Protein AF-A0A2L1J9L9-F1 (afdb_monomer)

Radius of gyration: 34.81 Å; Cα contacts (8 Å, |Δi|>4): 161; chains: 1; bounding box: 66×34×95 Å

Solvent-accessible surface area (backbone atoms only — not comparable to full-atom values): 10968 Å² total; per-residue (Å²): 108,39,78,40,63,39,88,86,61,76,75,59,91,96,57,88,74,74,63,60,70,38,81,37,80,47,89,81,62,77,75,82,88,76,91,72,88,64,91,83,61,84,69,72,59,75,93,72,62,77,87,75,54,74,66,55,51,52,51,47,53,54,37,42,78,72,65,30,40,79,42,73,56,95,81,39,83,41,75,38,77,60,78,78,77,50,69,69,56,52,53,50,52,41,53,51,46,46,52,52,51,49,26,52,53,28,35,75,74,72,33,90,26,46,65,58,40,36,67,28,38,80,41,84,88,45,66,67,51,13,49,42,5,42,36,49,47,52,44,50,52,52,38,50,52,52,50,52,54,51,52,52,33,33,77,70,65,77,37,80,82,71,54,59,68,56,56,53,70,70,43,77,80,83,69,60,90,83,117

Nearest PDB structures (foldseek):
  7wjm-assembly1_B  TM=2.557E-01  e=4.394E+00  Phytophthora sojae strain P6497

Structure (mmCIF, N/CA/C/O backbone):
data_AF-A0A2L1J9L9-F1
#
_entry.id   AF-A0A2L1J9L9-F1
#
loop_
_atom_site.group_PDB
_atom_site.id
_atom_site.type_symbol
_atom_site.label_atom_id
_atom_site.label_alt_id
_atom_site.label_comp_id
_atom_site.label_asym_id
_atom_site.label_entity_id
_atom_site.label_seq_id
_atom_site.pdbx_PDB_ins_code
_atom_site.Cartn_x
_atom_site.Cartn_y
_atom_site.Cartn_z
_atom_site.occupancy
_atom_site.B_iso_or_equiv
_atom_site.auth_seq_id
_atom_site.auth_comp_id
_atom_site.auth_asym_id
_atom_site.auth_atom_id
_atom_site.pdbx_PDB_model_num
ATOM 1 N N . MET A 1 1 ? 6.650 18.195 58.324 1.00 77.94 1 MET A N 1
ATOM 2 C CA . MET A 1 1 ? 8.086 17.958 58.066 1.00 77.94 1 MET A CA 1
ATOM 3 C C . MET A 1 1 ? 8.615 17.107 59.203 1.00 77.94 1 MET A C 1
ATOM 5 O O . MET A 1 1 ? 8.246 17.386 60.337 1.00 77.94 1 MET A O 1
ATOM 9 N N . ILE A 1 2 ? 9.412 16.087 58.909 1.00 81.88 2 ILE A N 1
ATOM 10 C CA . ILE A 1 2 ? 10.113 15.267 59.902 1.00 81.88 2 ILE A CA 1
ATOM 11 C C . ILE A 1 2 ? 11.562 15.737 60.021 1.00 81.88 2 ILE A C 1
ATOM 13 O O . ILE A 1 2 ? 12.144 16.195 59.038 1.00 81.88 2 ILE A O 1
ATOM 17 N N . SER A 1 3 ? 12.135 15.641 61.217 1.00 85.62 3 SER A N 1
ATOM 18 C CA . SER A 1 3 ? 13.567 15.871 61.412 1.00 85.62 3 SER A CA 1
ATOM 19 C C . SER A 1 3 ? 14.312 14.576 61.117 1.00 85.62 3 SER A C 1
ATOM 21 O O . SER A 1 3 ? 14.113 13.587 61.822 1.00 85.62 3 SER A O 1
ATOM 23 N N . VAL A 1 4 ? 15.155 14.578 60.091 1.00 83.06 4 VAL A N 1
ATOM 24 C CA . VAL A 1 4 ? 16.013 13.444 59.719 1.00 83.06 4 VAL A CA 1
ATOM 25 C C . VAL A 1 4 ? 17.479 13.872 59.801 1.00 83.06 4 VAL A C 1
ATOM 27 O O . VAL A 1 4 ? 17.755 15.055 59.599 1.00 83.06 4 VAL A O 1
ATOM 30 N N . PRO A 1 5 ? 18.419 12.967 60.125 1.00 87.50 5 PRO A N 1
ATOM 31 C CA . PRO A 1 5 ? 19.842 13.263 59.995 1.00 87.50 5 PRO A CA 1
ATOM 32 C C . PRO A 1 5 ? 20.145 13.690 58.559 1.00 87.50 5 PRO A C 1
ATOM 34 O O . PRO A 1 5 ? 19.612 13.080 57.632 1.00 87.50 5 PRO A O 1
ATOM 37 N N . ASP A 1 6 ? 20.952 14.735 58.389 1.00 84.88 6 ASP A N 1
ATOM 38 C CA . ASP A 1 6 ? 21.375 15.207 57.073 1.00 84.88 6 ASP A CA 1
ATOM 39 C C . ASP A 1 6 ? 22.086 14.073 56.312 1.00 84.88 6 ASP A C 1
ATOM 41 O O . ASP A 1 6 ? 23.160 13.642 56.747 1.00 84.88 6 ASP A O 1
ATOM 45 N N . PRO A 1 7 ? 21.487 13.536 55.231 1.00 80.81 7 PRO A N 1
ATOM 46 C CA . PRO A 1 7 ? 22.038 12.391 54.515 1.00 80.81 7 PRO A CA 1
ATOM 47 C C . PRO A 1 7 ? 23.332 12.734 53.768 1.00 80.81 7 PRO A C 1
ATOM 49 O O . PRO A 1 7 ? 24.095 11.822 53.460 1.00 80.81 7 PRO A O 1
ATOM 52 N N . ASP A 1 8 ? 23.589 14.023 53.522 1.00 85.50 8 ASP A N 1
ATOM 53 C CA . ASP A 1 8 ? 24.775 14.507 52.815 1.00 85.50 8 ASP A CA 1
ATOM 54 C C . ASP A 1 8 ? 25.903 14.921 53.784 1.00 85.50 8 ASP A C 1
ATOM 56 O O . ASP A 1 8 ? 26.985 15.337 53.359 1.00 85.50 8 ASP A O 1
ATOM 60 N N . TRP A 1 9 ? 25.687 14.802 55.103 1.00 82.94 9 TRP A N 1
ATOM 61 C CA . TRP A 1 9 ? 26.696 15.145 56.102 1.00 82.94 9 TRP A CA 1
ATOM 62 C C . TRP A 1 9 ? 27.716 14.021 56.310 1.00 82.94 9 TRP A C 1
ATOM 64 O O . TRP A 1 9 ? 27.380 12.904 56.706 1.00 82.94 9 TRP A O 1
ATOM 74 N N . MET A 1 10 ? 28.992 14.360 56.128 1.00 80.81 10 MET A N 1
ATOM 75 C CA . MET A 1 10 ? 30.129 13.472 56.369 1.00 80.81 10 MET A CA 1
ATOM 76 C C . MET A 1 10 ? 30.813 13.818 57.693 1.00 80.81 10 MET A C 1
ATOM 78 O O . MET A 1 10 ? 31.088 14.985 57.980 1.00 80.81 10 MET A O 1
ATOM 82 N N . VAL A 1 11 ? 31.132 12.795 58.488 1.00 82.00 11 VAL A N 1
ATOM 83 C CA . VAL A 1 11 ? 31.868 12.972 59.745 1.00 82.00 11 VAL A CA 1
ATOM 84 C C . VAL A 1 11 ? 33.322 13.386 59.460 1.00 82.00 11 VAL A C 1
ATOM 86 O O . VAL A 1 11 ? 34.000 12.714 58.681 1.00 82.00 11 VAL A O 1
ATOM 89 N N . PRO A 1 12 ? 33.836 14.469 60.071 1.00 80.50 12 PRO A N 1
ATOM 90 C CA . PRO A 1 12 ? 35.253 14.808 59.982 1.00 80.50 12 PRO A CA 1
ATOM 91 C C . PRO A 1 12 ? 36.127 13.717 60.610 1.00 80.50 12 PRO A C 1
ATOM 93 O O . PRO A 1 12 ? 35.787 13.163 61.658 1.00 80.50 12 PRO A O 1
ATOM 96 N N . GLU A 1 13 ? 37.265 13.424 59.987 1.00 69.06 13 GLU A N 1
ATOM 97 C CA . GLU A 1 13 ? 38.167 12.348 60.401 1.00 69.06 13 GLU A CA 1
ATOM 98 C C . GLU A 1 13 ? 38.643 12.546 61.856 1.00 69.06 13 GLU A C 1
ATOM 100 O O . GLU A 1 13 ? 39.144 13.608 62.226 1.00 69.06 13 GLU A O 1
ATOM 105 N N . GLY A 1 14 ? 38.421 11.542 62.713 1.00 72.81 14 GLY A N 1
ATOM 106 C CA . GLY A 1 14 ? 38.737 11.599 64.149 1.00 72.81 14 GLY A CA 1
ATOM 107 C C . GLY A 1 14 ? 37.666 12.231 65.055 1.00 72.81 14 GLY A C 1
ATOM 108 O O . GLY A 1 14 ? 37.885 12.330 66.262 1.00 72.81 14 GLY A O 1
ATOM 109 N N . SER A 1 15 ? 36.508 12.634 64.518 1.00 75.31 15 SER A N 1
ATOM 110 C CA . SER A 1 15 ? 35.396 13.214 65.288 1.00 75.31 15 SER A CA 1
ATOM 111 C C . SER A 1 15 ? 34.294 12.195 65.610 1.00 75.31 15 SER A C 1
ATOM 113 O O . SER A 1 15 ? 33.976 11.324 64.807 1.00 75.31 15 SER A O 1
ATOM 115 N N . THR A 1 16 ? 33.656 12.336 66.777 1.00 75.50 16 THR A N 1
ATOM 116 C CA . THR A 1 16 ? 32.444 11.587 67.174 1.00 75.50 16 THR A CA 1
ATOM 117 C C . THR A 1 16 ? 31.161 12.407 67.005 1.00 75.50 16 THR A C 1
ATOM 119 O O . THR A 1 16 ? 30.107 12.046 67.540 1.00 75.50 16 THR A O 1
ATOM 122 N N . ALA A 1 17 ? 31.237 13.532 66.286 1.00 78.69 17 ALA A N 1
ATOM 123 C CA . ALA A 1 17 ? 30.085 14.384 66.030 1.00 78.69 17 ALA A CA 1
ATOM 124 C C . ALA A 1 17 ? 28.962 13.601 65.327 1.00 78.69 17 ALA A C 1
ATOM 126 O O . ALA A 1 17 ? 29.208 12.719 64.505 1.00 78.69 17 ALA A O 1
ATOM 127 N N . LYS A 1 18 ? 27.712 13.923 65.665 1.00 80.38 18 LYS A N 1
ATOM 128 C CA . LYS A 1 18 ? 26.527 13.365 65.004 1.00 80.38 18 LYS A CA 1
ATOM 129 C C . LYS A 1 18 ? 26.064 14.312 63.903 1.00 80.38 18 LYS A C 1
ATOM 131 O O . LYS A 1 18 ? 26.192 15.526 64.057 1.00 80.38 18 LYS A O 1
ATOM 136 N N . ALA A 1 19 ? 25.485 13.747 62.846 1.00 83.12 19 ALA A N 1
ATOM 137 C CA . ALA A 1 19 ? 24.927 14.523 61.747 1.00 83.12 19 ALA A CA 1
ATOM 138 C C . ALA A 1 19 ? 23.898 15.550 62.254 1.00 83.12 19 ALA A C 1
ATOM 140 O O . ALA A 1 19 ? 23.078 15.215 63.121 1.00 83.12 19 ALA A O 1
ATOM 141 N N . PRO A 1 20 ? 23.921 16.792 61.738 1.00 86.38 20 PRO A N 1
ATOM 142 C CA . PRO A 1 20 ? 22.899 17.775 62.047 1.00 86.38 20 PRO A CA 1
ATOM 143 C C . PRO A 1 20 ? 21.541 17.284 61.535 1.0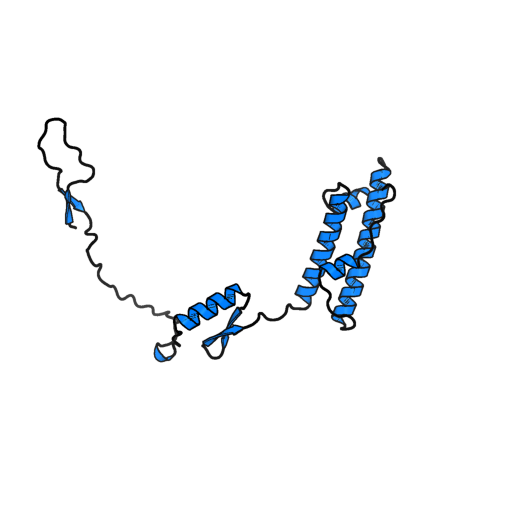0 86.38 20 PRO A C 1
ATOM 145 O O . PRO A 1 20 ? 21.441 16.613 60.511 1.00 86.38 20 PRO A O 1
ATOM 148 N N . MET A 1 21 ? 20.476 17.601 62.268 1.00 88.25 21 MET A N 1
ATOM 149 C CA . MET A 1 21 ? 19.122 17.197 61.892 1.00 88.25 21 MET A CA 1
ATOM 150 C C . MET A 1 21 ? 18.516 18.239 60.945 1.00 88.25 21 MET A C 1
ATOM 152 O O . MET A 1 21 ? 18.358 19.399 61.332 1.00 88.25 21 MET A O 1
ATOM 156 N N . ILE A 1 22 ? 18.123 17.829 59.739 1.00 86.81 22 ILE A N 1
ATOM 157 C CA . ILE A 1 22 ? 17.435 18.671 58.752 1.00 86.81 22 ILE A CA 1
ATOM 158 C C . ILE A 1 22 ? 15.933 18.380 58.725 1.00 86.81 22 ILE A C 1
ATOM 160 O O . ILE A 1 22 ? 15.475 17.283 59.048 1.00 86.81 22 ILE A O 1
ATOM 164 N N . LYS A 1 23 ? 15.136 19.375 58.323 1.00 86.56 23 LYS A N 1
ATOM 165 C CA . LYS A 1 23 ? 13.686 19.215 58.158 1.00 86.56 23 LYS A CA 1
ATOM 166 C C . LYS A 1 23 ? 13.374 18.702 56.752 1.00 86.56 23 LYS A C 1
ATOM 168 O O . LYS A 1 23 ? 13.451 19.460 55.791 1.00 86.56 23 LYS A O 1
ATOM 173 N N . ALA A 1 24 ? 12.954 17.447 56.640 1.00 79.88 24 ALA A N 1
ATOM 174 C CA . ALA A 1 24 ? 12.485 16.845 55.395 1.00 79.88 24 ALA A CA 1
ATOM 175 C C . ALA A 1 24 ? 10.949 16.786 55.338 1.00 79.88 24 ALA A C 1
ATOM 177 O O . ALA A 1 24 ? 10.256 16.806 56.362 1.00 79.88 24 ALA A O 1
ATOM 178 N N . LYS A 1 25 ? 10.376 16.710 54.133 1.00 80.62 25 LYS A N 1
ATOM 179 C CA . LYS A 1 25 ? 8.948 16.386 53.976 1.00 80.62 25 LYS A CA 1
ATOM 180 C C . LYS A 1 25 ? 8.724 14.949 54.453 1.00 80.62 25 LYS A C 1
ATOM 182 O O . LYS A 1 25 ? 9.541 14.082 54.179 1.00 80.62 25 LYS A O 1
ATOM 187 N N . ASP A 1 26 ? 7.649 14.722 55.202 1.00 81.12 26 ASP A N 1
ATOM 188 C CA . ASP A 1 26 ? 7.327 13.392 55.720 1.00 81.12 26 ASP A CA 1
ATOM 189 C C . ASP A 1 26 ? 6.750 12.527 54.584 1.00 81.12 26 ASP A C 1
ATOM 191 O O . ASP A 1 26 ? 5.672 12.856 54.088 1.00 81.12 26 ASP A O 1
ATOM 195 N N . PRO A 1 27 ? 7.425 11.445 54.156 1.00 72.88 27 PRO A N 1
ATOM 196 C CA . PRO A 1 27 ? 6.937 10.576 53.086 1.00 72.88 27 PRO A CA 1
ATOM 197 C C . PRO A 1 27 ? 5.715 9.741 53.500 1.00 72.88 27 PRO A C 1
ATOM 199 O O . PRO A 1 27 ? 5.049 9.172 52.639 1.00 72.88 27 PRO A O 1
ATOM 202 N N . LYS A 1 28 ? 5.404 9.661 54.802 1.00 78.88 28 LYS A N 1
ATOM 203 C CA . LYS A 1 28 ? 4.191 9.020 55.330 1.00 78.88 28 LYS A CA 1
ATOM 204 C C . LYS A 1 28 ? 3.051 10.011 55.566 1.00 78.88 28 LYS A C 1
ATOM 206 O O . LYS A 1 28 ? 1.961 9.586 55.956 1.00 78.88 28 LYS A O 1
ATOM 211 N N . ALA A 1 29 ? 3.269 11.309 55.334 1.00 80.88 29 ALA A N 1
ATOM 212 C CA . ALA A 1 29 ? 2.199 12.289 55.427 1.00 80.88 29 ALA A CA 1
ATOM 213 C C . ALA A 1 29 ? 1.145 11.989 54.361 1.00 80.88 29 ALA A C 1
ATOM 215 O O . ALA A 1 29 ? 1.426 12.003 53.164 1.00 80.88 29 ALA A O 1
ATOM 216 N N . LYS A 1 30 ? -0.087 11.735 54.803 1.00 76.94 30 LYS A N 1
ATOM 217 C CA . LYS A 1 30 ? -1.234 11.644 53.903 1.00 76.94 30 LYS A CA 1
ATOM 218 C C . LYS A 1 30 ? -1.634 13.073 53.532 1.00 76.94 30 LYS A C 1
ATOM 220 O O . LYS A 1 30 ? -2.017 13.820 54.436 1.00 76.94 30 LYS A O 1
ATOM 225 N N . PRO A 1 31 ? -1.507 13.490 52.262 1.00 77.69 31 PRO A N 1
ATOM 226 C CA . PRO A 1 31 ? -1.990 14.801 51.860 1.00 77.69 31 PRO A CA 1
ATOM 227 C C . PRO A 1 31 ? -3.508 14.877 52.095 1.00 77.69 31 PRO A C 1
ATOM 229 O O . PRO A 1 31 ? -4.187 13.847 52.034 1.00 77.69 31 PRO A O 1
ATOM 232 N N . PRO A 1 32 ? -4.054 16.069 52.383 1.00 83.44 32 PRO A N 1
ATOM 233 C CA . PRO A 1 32 ? -5.497 16.237 52.471 1.00 83.44 32 PRO A CA 1
ATOM 234 C C . PRO A 1 32 ? -6.135 15.907 51.117 1.00 83.44 32 PRO A C 1
ATOM 236 O O . PRO A 1 32 ? -5.642 16.337 50.073 1.00 83.44 32 PRO A O 1
ATOM 239 N N . LEU A 1 33 ? -7.229 15.141 51.138 1.00 86.69 33 LEU A N 1
ATOM 240 C CA . LEU A 1 33 ? -8.065 14.953 49.957 1.00 86.69 33 LEU A CA 1
ATOM 241 C C . LEU A 1 33 ? -8.777 16.284 49.683 1.00 86.69 33 LEU A C 1
ATOM 243 O O . LEU A 1 33 ? -9.394 16.843 50.589 1.00 86.69 33 LEU A O 1
ATOM 247 N N . VAL A 1 34 ? -8.669 16.804 48.465 1.00 85.19 34 VAL A N 1
ATOM 248 C CA . VAL A 1 34 ? -9.383 18.015 48.046 1.00 85.19 34 VAL A CA 1
ATOM 249 C C . VAL A 1 34 ? -10.463 17.590 47.067 1.00 85.19 34 VAL A C 1
ATOM 251 O O . VAL A 1 34 ? -10.161 17.004 46.030 1.00 85.19 34 VAL A O 1
ATOM 254 N N . GLU A 1 35 ? -11.717 17.882 47.396 1.00 83.88 35 GLU A N 1
ATOM 255 C CA . GLU A 1 35 ? -12.812 17.766 46.441 1.00 83.88 35 GLU A CA 1
ATOM 256 C C . GLU A 1 35 ? -12.762 18.968 45.500 1.00 83.88 35 GLU A C 1
ATOM 258 O O . GLU A 1 35 ? -12.919 20.116 45.915 1.00 83.88 35 GLU A O 1
ATOM 263 N N . VAL A 1 36 ? -12.495 18.700 44.224 1.00 87.88 36 VAL A N 1
ATOM 264 C CA . VAL A 1 36 ? -12.487 19.713 43.169 1.00 87.88 36 VAL A CA 1
ATOM 265 C C . VAL A 1 36 ? -13.746 19.503 42.328 1.00 87.88 36 VAL A C 1
ATOM 267 O O . VAL A 1 36 ? -13.860 18.454 41.689 1.00 87.88 36 VAL A O 1
ATOM 270 N N . PRO A 1 37 ? -14.703 20.452 42.321 1.00 86.62 37 PRO A N 1
ATOM 271 C CA . PRO A 1 37 ? -15.873 20.362 41.458 1.00 86.62 37 PRO A CA 1
ATOM 272 C C . PRO A 1 37 ? -15.456 20.249 39.990 1.00 86.62 37 PRO A C 1
ATOM 274 O O . PRO A 1 37 ? -14.655 21.048 39.508 1.00 86.62 37 PRO A O 1
ATOM 277 N N . ASN A 1 38 ? -16.027 19.277 39.279 1.00 87.06 38 ASN A N 1
ATOM 278 C CA . ASN A 1 38 ? -15.900 19.135 37.830 1.00 87.06 38 ASN A CA 1
ATOM 279 C C . ASN A 1 38 ? -17.253 19.483 37.179 1.00 87.06 38 ASN A C 1
ATOM 281 O O . ASN A 1 38 ? -18.021 18.571 36.867 1.00 87.06 38 ASN A O 1
ATOM 285 N N . PRO A 1 39 ? -17.607 20.780 37.062 1.00 87.81 39 PRO A N 1
ATOM 286 C CA . PRO A 1 39 ? -18.909 21.207 36.539 1.00 87.81 39 PRO A CA 1
ATOM 287 C C . PRO A 1 39 ? -19.125 20.793 35.077 1.00 87.81 39 PRO A C 1
ATOM 289 O O . PRO A 1 39 ? -20.264 20.586 34.673 1.00 87.81 39 PRO A O 1
ATOM 292 N N . ASP A 1 40 ? -18.041 20.589 34.327 1.00 90.75 40 ASP A N 1
ATOM 293 C CA . ASP A 1 40 ? -18.054 20.153 32.927 1.00 90.75 40 ASP A CA 1
ATOM 294 C C . ASP A 1 40 ? -17.900 18.623 32.793 1.00 90.75 40 ASP A C 1
ATOM 296 O O . ASP A 1 40 ? -17.412 18.108 31.781 1.00 90.75 40 ASP A O 1
ATOM 300 N N . CYS A 1 41 ? -18.271 17.864 33.832 1.00 84.81 41 CYS A N 1
ATOM 301 C CA . CYS A 1 41 ? -18.214 16.407 33.803 1.00 84.81 41 CYS A CA 1
ATOM 302 C C . CYS A 1 41 ? -19.181 15.852 32.746 1.00 84.81 41 CYS A C 1
ATOM 304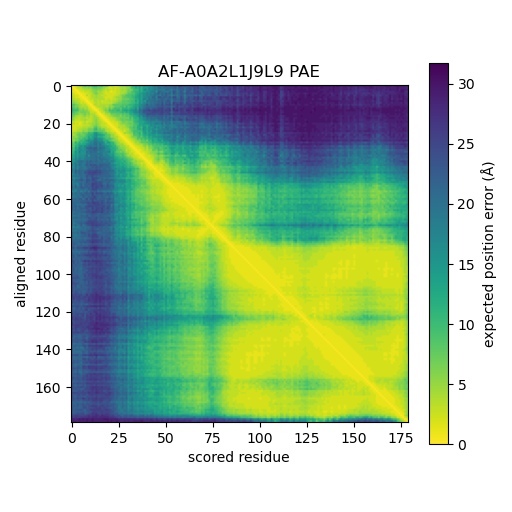 O O . CYS A 1 41 ? -20.395 15.859 32.927 1.00 84.81 41 CYS A O 1
ATOM 306 N N . ASN A 1 42 ? -18.621 15.311 31.663 1.00 87.56 42 ASN A N 1
ATOM 307 C CA . ASN A 1 42 ? -19.377 14.656 30.592 1.00 87.56 42 ASN A CA 1
ATOM 308 C C . ASN A 1 42 ? -19.622 13.160 30.847 1.00 87.56 42 ASN A C 1
ATOM 310 O O . ASN A 1 42 ? -20.107 12.457 29.960 1.00 87.56 42 ASN A O 1
ATOM 314 N N . LEU A 1 43 ? -19.257 12.644 32.027 1.00 84.50 43 LEU A N 1
ATOM 315 C CA . LEU A 1 43 ? -19.597 11.270 32.378 1.00 84.50 43 LEU A CA 1
ATOM 316 C C . LEU A 1 43 ? -21.102 11.178 32.642 1.00 84.50 43 LEU A C 1
ATOM 318 O O . LEU A 1 43 ? -21.664 12.050 33.313 1.00 84.50 43 LEU A O 1
ATOM 322 N N . PRO A 1 44 ? -21.764 10.121 32.157 1.00 83.00 44 PRO A N 1
ATOM 323 C CA . PRO A 1 44 ? -23.159 9.906 32.482 1.00 83.00 44 PRO A CA 1
ATOM 324 C C . PRO A 1 44 ? -23.316 9.640 33.994 1.00 83.00 44 PRO A C 1
ATOM 326 O O . PRO A 1 44 ? -22.359 9.229 34.662 1.00 83.00 44 PRO A O 1
ATOM 329 N N . PRO A 1 45 ? -24.518 9.859 34.559 1.00 86.62 45 PRO A N 1
ATOM 330 C CA . PRO A 1 45 ? -24.809 9.554 35.956 1.00 86.62 45 PRO A CA 1
ATOM 331 C C . PRO A 1 45 ? -24.412 8.122 36.328 1.00 86.62 45 PRO A C 1
ATOM 333 O O . PRO A 1 45 ? -24.552 7.214 35.514 1.00 86.62 45 PRO A O 1
ATOM 336 N N . ALA A 1 46 ? -24.006 7.892 37.580 1.00 84.44 46 ALA A N 1
ATOM 337 C CA . ALA A 1 46 ? -23.514 6.585 38.029 1.00 84.44 46 ALA A CA 1
ATOM 338 C C . ALA A 1 46 ? -24.479 5.418 37.732 1.00 84.44 46 ALA A C 1
ATOM 340 O O . ALA A 1 46 ? -24.037 4.337 37.365 1.00 84.44 46 ALA A O 1
ATOM 341 N N . GLY A 1 47 ? -25.796 5.645 37.808 1.00 86.44 47 GLY A N 1
ATOM 342 C CA . GLY A 1 47 ? -26.812 4.634 37.479 1.00 86.44 47 GLY A CA 1
ATOM 343 C C . GLY A 1 47 ? -26.928 4.277 35.989 1.00 86.44 47 GLY A C 1
ATOM 344 O O . GLY A 1 47 ? -27.658 3.353 35.649 1.00 86.44 47 GLY A O 1
ATOM 345 N N . GLN A 1 48 ? -26.242 5.006 35.107 1.00 85.25 48 GLN A N 1
ATOM 346 C CA . GLN A 1 48 ? -26.144 4.732 33.669 1.00 85.25 48 GLN A CA 1
ATOM 347 C C . GLN A 1 48 ? -24.784 4.129 33.284 1.00 85.25 48 GLN A C 1
ATOM 349 O O . GLN A 1 48 ? -24.581 3.772 32.124 1.00 85.25 48 GLN A O 1
ATOM 354 N N . LEU A 1 49 ? -23.845 4.023 34.231 1.00 86.31 49 LEU A N 1
ATOM 355 C CA . LEU A 1 49 ? -22.568 3.364 33.994 1.00 86.31 49 LEU A CA 1
ATOM 356 C C . LEU A 1 49 ? -22.779 1.851 33.943 1.00 86.31 49 LEU A C 1
ATOM 358 O O . LEU A 1 49 ? -23.433 1.263 34.802 1.00 86.31 49 LEU A O 1
ATOM 362 N N . LEU A 1 50 ? -22.201 1.224 32.924 1.00 87.00 50 LEU A N 1
ATOM 363 C CA . LEU A 1 50 ? -22.211 -0.222 32.760 1.00 87.00 50 LEU A CA 1
ATOM 364 C C . LEU A 1 50 ? -20.846 -0.760 33.174 1.00 87.00 50 LEU A C 1
ATOM 366 O O . LEU A 1 50 ? -19.848 -0.530 32.491 1.00 87.00 50 LEU A O 1
ATOM 370 N N . GLU A 1 51 ? -20.802 -1.464 34.303 1.00 89.31 51 GLU A N 1
ATOM 371 C CA . GLU A 1 51 ? -19.589 -2.150 34.733 1.00 89.31 51 GLU A CA 1
ATOM 372 C C . GLU A 1 51 ? -19.294 -3.345 33.824 1.00 89.31 51 GLU A C 1
ATOM 374 O O . GLU A 1 51 ? -20.189 -4.111 33.452 1.00 89.31 51 GLU A O 1
ATOM 379 N N . ILE A 1 52 ? -18.013 -3.504 33.497 1.00 93.06 52 ILE A N 1
ATOM 380 C CA . ILE A 1 52 ? -17.477 -4.707 32.870 1.00 93.06 52 ILE A CA 1
ATOM 381 C C . ILE A 1 52 ? -16.564 -5.410 33.864 1.00 93.06 52 ILE A C 1
ATOM 383 O O . ILE A 1 52 ? -15.822 -4.785 34.625 1.00 93.06 52 ILE A O 1
ATOM 387 N N . THR A 1 53 ? -16.611 -6.729 33.856 1.00 95.38 53 THR A N 1
ATOM 388 C CA . THR A 1 53 ? -15.736 -7.568 34.664 1.00 95.38 53 THR A CA 1
ATOM 389 C C . THR A 1 53 ? -14.302 -7.520 34.135 1.00 95.38 53 THR A C 1
ATOM 391 O O . THR A 1 53 ? -14.047 -7.301 32.948 1.00 95.38 53 THR A O 1
ATOM 394 N N . GLN A 1 54 ? -13.336 -7.814 35.008 1.00 96.00 54 GLN A N 1
ATOM 395 C CA . GLN A 1 54 ? -11.932 -7.938 34.608 1.00 96.00 54 GLN A CA 1
ATOM 396 C C . GLN A 1 54 ? -11.732 -8.997 33.507 1.00 96.00 54 GLN A C 1
ATOM 398 O O . GLN A 1 54 ? -10.881 -8.827 32.635 1.00 96.00 54 GLN A O 1
ATOM 403 N N . ALA A 1 55 ? -12.520 -10.075 33.535 1.00 95.50 55 ALA A N 1
ATOM 404 C CA . ALA A 1 55 ? -12.474 -11.130 32.527 1.00 95.50 55 ALA A CA 1
ATOM 405 C C . ALA A 1 55 ? -12.979 -10.641 31.158 1.00 95.50 55 ALA A C 1
ATOM 407 O O . ALA A 1 55 ? -12.332 -10.903 30.145 1.00 95.50 55 ALA A O 1
ATOM 408 N N . GLU A 1 56 ? -14.084 -9.887 31.115 1.00 94.75 56 GLU A N 1
ATOM 409 C CA . GLU A 1 56 ? -14.589 -9.270 29.879 1.00 94.75 56 GLU A CA 1
ATOM 410 C C . GLU A 1 56 ? -13.576 -8.280 29.303 1.00 94.75 56 GLU A C 1
ATOM 412 O O . GLU A 1 56 ? -13.278 -8.328 28.111 1.00 94.75 56 GLU A O 1
ATOM 417 N N . TYR A 1 57 ? -12.980 -7.438 30.152 1.00 94.75 57 TYR A N 1
ATOM 418 C CA . TYR A 1 57 ? -11.913 -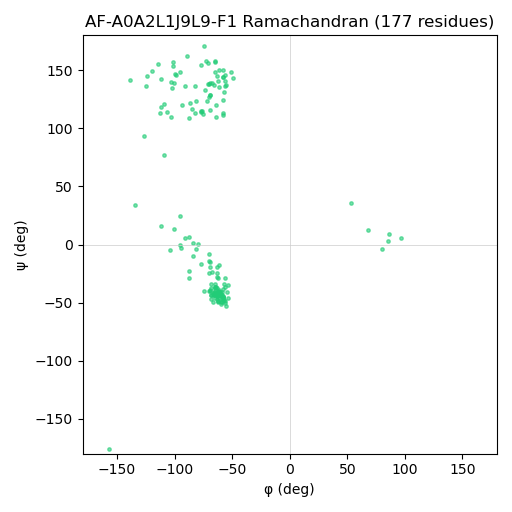6.529 29.739 1.00 94.75 57 TYR A CA 1
ATOM 419 C C . TYR A 1 57 ? -10.733 -7.281 29.101 1.00 94.75 57 TYR A C 1
ATOM 421 O O . TYR A 1 57 ? -10.285 -6.931 28.009 1.00 94.75 57 TYR A O 1
ATOM 429 N N . GLN A 1 58 ? -10.253 -8.348 29.749 1.00 97.06 58 GLN A N 1
ATOM 430 C CA . GLN A 1 58 ? -9.160 -9.172 29.224 1.00 97.06 58 GLN A CA 1
ATOM 431 C C . GLN A 1 58 ? -9.523 -9.836 27.891 1.00 97.06 58 GLN A C 1
ATOM 433 O O . GLN A 1 58 ? -8.693 -9.867 26.981 1.00 97.06 58 GLN A O 1
ATOM 438 N N . ALA A 1 59 ? -10.755 -10.331 27.751 1.00 95.94 59 ALA A N 1
ATOM 439 C CA . ALA A 1 59 ? -11.234 -10.936 26.513 1.00 95.94 59 ALA A CA 1
ATOM 440 C C . ALA A 1 59 ? -11.299 -9.920 25.359 1.00 95.94 59 ALA A C 1
ATOM 442 O O . ALA A 1 59 ? -10.843 -10.220 24.256 1.00 95.94 59 ALA A O 1
ATOM 443 N N . LEU A 1 60 ? -11.801 -8.707 25.612 1.00 96.00 60 LEU A N 1
ATOM 444 C CA . LEU A 1 60 ? -11.839 -7.622 24.625 1.00 96.00 60 LEU A CA 1
ATOM 445 C C . LEU A 1 60 ? -10.425 -7.207 24.202 1.00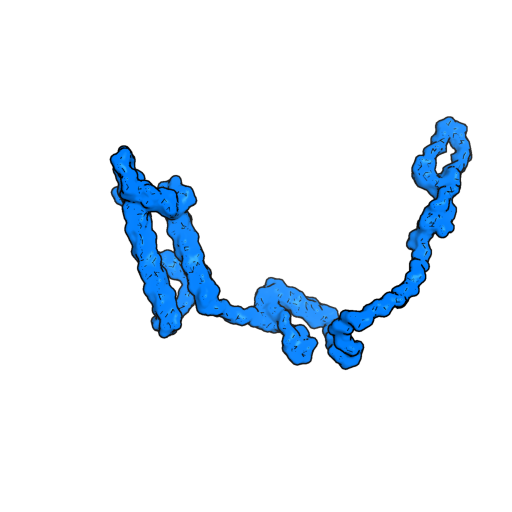 96.00 60 LEU A C 1
ATOM 447 O O . LEU A 1 60 ? -10.152 -7.061 23.012 1.00 96.00 60 LEU A O 1
ATOM 451 N N . PHE A 1 61 ? -9.501 -7.094 25.156 1.00 95.25 61 PHE A N 1
ATOM 452 C CA . PHE A 1 61 ? -8.110 -6.754 24.864 1.00 95.25 61 PHE A CA 1
ATOM 453 C C . PHE A 1 61 ? -7.412 -7.840 24.029 1.00 95.25 61 PHE A C 1
ATOM 455 O O . PHE A 1 61 ? -6.719 -7.541 23.055 1.00 95.25 61 PHE A O 1
ATOM 462 N N . ALA A 1 62 ? -7.646 -9.117 24.349 1.00 96.12 62 ALA A N 1
ATOM 463 C CA . ALA A 1 62 ? -7.156 -10.235 23.546 1.00 96.12 62 ALA A CA 1
ATOM 464 C C . ALA A 1 62 ? -7.762 -10.239 22.131 1.00 96.12 62 ALA A C 1
ATOM 466 O O . ALA A 1 62 ? -7.061 -10.532 21.164 1.00 96.12 62 ALA A O 1
ATOM 467 N N . ALA A 1 63 ? -9.039 -9.874 21.990 1.00 94.88 63 ALA A N 1
ATOM 468 C CA . ALA A 1 63 ? -9.693 -9.754 20.692 1.00 94.88 63 ALA A CA 1
ATOM 469 C C . ALA A 1 63 ? -9.089 -8.626 19.834 1.00 94.88 63 ALA A C 1
ATOM 471 O O . ALA A 1 63 ? -8.909 -8.808 18.630 1.00 94.88 63 ALA A O 1
ATOM 472 N N . GLN A 1 64 ? -8.696 -7.497 20.433 1.00 94.25 64 GLN A N 1
ATOM 473 C CA . GLN A 1 64 ? -7.968 -6.443 19.711 1.00 94.25 64 GLN A CA 1
ATOM 474 C C . GLN A 1 64 ? -6.621 -6.933 19.177 1.00 94.25 64 GLN A C 1
ATOM 476 O O . GLN A 1 64 ? -6.268 -6.632 18.039 1.00 94.25 64 GLN A O 1
ATOM 481 N N . ALA A 1 65 ? -5.892 -7.743 19.954 1.00 93.69 65 ALA A N 1
ATOM 482 C CA . ALA A 1 65 ? -4.646 -8.359 19.493 1.00 93.69 65 ALA A CA 1
ATOM 483 C C . ALA A 1 65 ? -4.855 -9.326 18.307 1.00 93.69 65 ALA A C 1
ATOM 485 O O . ALA A 1 65 ? -3.915 -9.606 17.568 1.00 93.69 65 ALA A O 1
ATOM 486 N N . GLN A 1 66 ? -6.086 -9.802 18.095 1.00 93.94 66 GLN A N 1
ATOM 487 C CA . GLN A 1 66 ? -6.490 -10.623 16.947 1.00 93.94 66 GLN A CA 1
ATOM 488 C C . GLN A 1 66 ? -6.999 -9.783 15.758 1.00 93.94 66 GLN A C 1
ATOM 490 O O . GLN A 1 66 ? -7.473 -10.345 14.775 1.00 93.94 66 GLN A O 1
ATOM 495 N N . GLY A 1 67 ? -6.916 -8.449 15.830 1.00 92.12 67 GLY A N 1
ATOM 496 C CA . GLY A 1 67 ? -7.336 -7.539 14.760 1.00 92.12 67 GLY A CA 1
ATOM 497 C C . GLY A 1 67 ? -8.818 -7.157 14.780 1.00 92.12 67 GLY A C 1
ATOM 498 O O . GLY A 1 67 ? -9.290 -6.522 13.837 1.00 92.12 67 GLY A O 1
ATOM 499 N N . LYS A 1 68 ? -9.559 -7.513 15.838 1.00 95.06 68 LYS A N 1
ATOM 500 C CA . LYS A 1 68 ? -10.948 -7.072 16.022 1.00 95.06 68 LYS A CA 1
ATOM 501 C C . LYS A 1 68 ? -11.017 -5.630 16.508 1.00 95.06 68 LYS A C 1
ATOM 503 O O . LYS A 1 68 ? -10.113 -5.134 17.181 1.00 95.06 68 LYS A O 1
ATOM 508 N N . VAL A 1 69 ? -12.130 -4.973 16.213 1.00 94.50 69 VAL A N 1
ATOM 509 C CA . VAL A 1 69 ? -12.439 -3.633 16.717 1.00 94.50 69 VAL A CA 1
ATOM 510 C C . VAL A 1 69 ? -13.418 -3.737 17.881 1.00 94.50 69 VAL A C 1
ATOM 512 O O . VAL A 1 69 ? -14.345 -4.544 17.853 1.00 94.50 69 VAL A O 1
ATOM 515 N N . ILE A 1 70 ? -13.209 -2.936 18.927 1.00 95.25 70 ILE A N 1
ATOM 516 C CA . ILE A 1 70 ? -14.151 -2.852 20.047 1.00 95.25 70 ILE A CA 1
ATOM 517 C C . ILE A 1 70 ? -15.111 -1.705 19.773 1.00 95.25 70 ILE A C 1
ATOM 519 O O . ILE A 1 70 ? -14.684 -0.557 19.651 1.00 95.25 70 ILE A O 1
ATOM 523 N N . GLN A 1 71 ? -16.401 -2.015 19.689 1.00 93.75 71 GLN A N 1
ATOM 524 C CA . GLN A 1 71 ? -17.454 -1.031 19.474 1.00 93.75 71 GLN A CA 1
ATOM 525 C C . GLN A 1 71 ? -18.498 -1.125 20.585 1.00 93.75 71 GLN A C 1
ATOM 527 O O . GLN A 1 71 ? -18.790 -2.209 21.089 1.00 93.75 71 GLN A O 1
ATOM 532 N N . ALA A 1 72 ? -19.061 0.019 20.970 1.00 91.81 72 ALA A N 1
ATOM 533 C CA . ALA A 1 72 ? -20.193 0.055 21.881 1.00 91.81 72 ALA A CA 1
ATOM 534 C C . ALA A 1 72 ? -21.467 -0.367 21.132 1.00 91.81 72 ALA A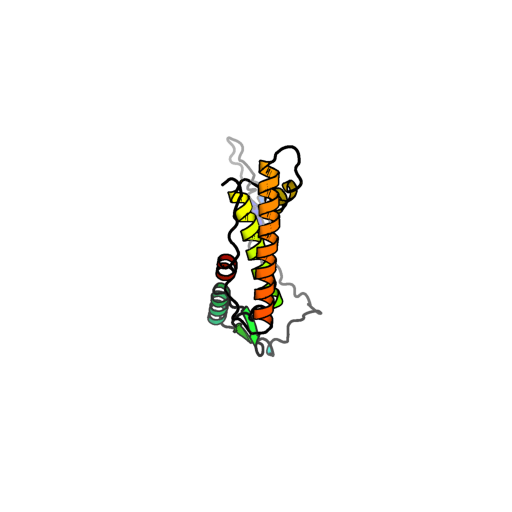 C 1
ATOM 536 O O . ALA A 1 72 ? -21.940 0.353 20.252 1.00 91.81 72 ALA A O 1
ATOM 537 N N . VAL A 1 73 ? -22.021 -1.520 21.494 1.00 91.25 73 VAL A N 1
ATOM 538 C CA . VAL A 1 73 ? -23.325 -2.009 21.035 1.00 91.25 73 VAL A CA 1
ATOM 539 C C . VAL A 1 73 ? -24.253 -1.978 22.243 1.00 91.25 73 VAL A C 1
ATOM 541 O O . VAL A 1 73 ? -23.957 -2.596 23.262 1.00 91.25 73 VAL A O 1
ATOM 544 N N . GLU A 1 74 ? -25.325 -1.185 22.168 1.00 87.75 74 GLU A N 1
ATOM 545 C CA . GLU A 1 74 ? -26.262 -0.973 23.290 1.00 87.75 74 GLU A CA 1
ATOM 546 C C . GLU A 1 74 ? -25.565 -0.535 24.598 1.00 87.75 74 GLU A C 1
ATOM 548 O O . GLU A 1 74 ? -25.939 -0.924 25.701 1.00 87.75 74 GLU A O 1
ATOM 553 N N . GLY A 1 75 ? -24.501 0.269 24.475 1.00 85.94 75 GLY A N 1
ATOM 554 C CA . GLY A 1 75 ? -23.711 0.758 25.611 1.00 85.94 75 GLY A CA 1
ATOM 555 C C . GLY A 1 75 ? -22.685 -0.238 26.161 1.00 85.94 75 GLY A C 1
ATOM 556 O O . GLY A 1 75 ? -21.897 0.134 27.028 1.00 85.94 75 GLY A O 1
ATOM 557 N N . ARG A 1 76 ? -22.630 -1.474 25.645 1.00 90.56 76 ARG A N 1
ATOM 558 C CA . ARG A 1 76 ? -21.645 -2.486 26.053 1.00 90.56 76 ARG A CA 1
ATOM 559 C C . ARG A 1 76 ? -20.527 -2.641 25.021 1.00 90.56 76 ARG A C 1
ATOM 561 O O . ARG A 1 76 ? -20.803 -2.628 23.822 1.00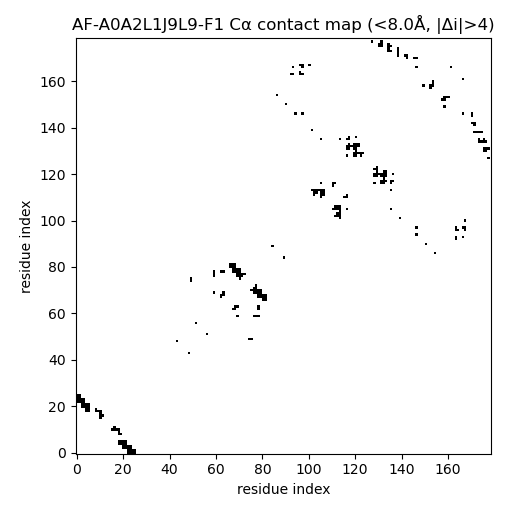 90.56 76 ARG A O 1
ATOM 568 N N . PRO A 1 77 ? -19.266 -2.810 25.451 1.00 93.81 77 PRO A N 1
ATOM 569 C CA . PRO A 1 77 ? -18.169 -3.066 24.531 1.00 93.81 77 PRO A CA 1
ATOM 570 C C . PRO A 1 77 ? -18.264 -4.487 23.967 1.00 93.81 77 PRO A C 1
ATOM 572 O O . PRO A 1 77 ? -18.275 -5.465 24.712 1.00 93.81 77 PRO A O 1
ATOM 575 N N . VAL A 1 78 ? -18.302 -4.596 22.642 1.00 94.56 78 VAL A N 1
ATOM 576 C CA . VAL A 1 78 ? -18.332 -5.868 21.914 1.00 94.56 78 VAL A CA 1
ATOM 577 C C . VAL A 1 78 ? -17.182 -5.892 20.913 1.00 94.56 78 VAL A C 1
ATOM 579 O O . VAL A 1 78 ? -16.925 -4.902 20.228 1.00 94.56 78 VAL A O 1
ATOM 582 N N . ALA A 1 79 ? -16.482 -7.025 20.829 1.00 95.94 79 ALA A N 1
ATOM 583 C CA . ALA A 1 79 ? -15.461 -7.252 19.814 1.00 95.94 79 ALA A CA 1
ATOM 584 C C . ALA A 1 79 ? -16.113 -7.694 18.500 1.00 95.94 79 ALA A C 1
ATOM 586 O O . ALA A 1 79 ?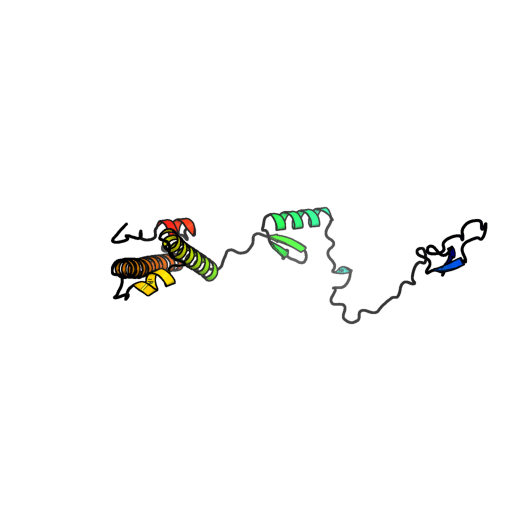 -16.669 -8.791 18.413 1.00 95.94 79 ALA A O 1
ATOM 587 N N . LEU A 1 80 ? -16.011 -6.850 17.482 1.00 94.38 80 LEU A N 1
ATOM 588 C CA . LEU A 1 80 ? -16.543 -7.090 16.148 1.00 94.38 80 LEU A CA 1
ATOM 589 C C . LEU A 1 80 ? -15.405 -7.212 15.139 1.00 94.38 80 LEU A C 1
ATOM 591 O O . LEU A 1 80 ? -14.304 -6.692 15.344 1.00 94.38 80 LEU A O 1
ATOM 595 N N . ASP A 1 81 ? -15.677 -7.905 14.040 1.00 93.44 81 ASP A N 1
ATOM 596 C CA . ASP A 1 81 ? -14.758 -7.899 12.911 1.00 93.44 81 ASP A CA 1
ATOM 597 C C . ASP A 1 81 ? -14.749 -6.493 12.290 1.00 93.44 81 ASP A C 1
ATOM 599 O O . ASP A 1 81 ? -15.804 -5.848 12.212 1.00 93.44 81 ASP A O 1
ATOM 603 N N . PRO A 1 82 ? -13.574 -5.976 11.887 1.00 90.62 82 PRO A N 1
ATOM 604 C CA . PRO A 1 82 ? -13.510 -4.686 11.223 1.00 90.62 82 PRO A CA 1
ATOM 605 C C . PRO A 1 82 ? -14.380 -4.718 9.960 1.00 90.62 82 PRO A C 1
ATOM 607 O O . PRO A 1 82 ? -14.449 -5.752 9.286 1.00 90.62 82 PRO A O 1
ATOM 610 N N . PRO A 1 83 ? -15.043 -3.600 9.616 1.00 88.12 83 PRO A N 1
ATOM 611 C CA . PRO A 1 83 ? -15.801 -3.532 8.380 1.00 88.12 83 PRO A CA 1
ATOM 612 C C . PRO A 1 83 ? -14.882 -3.865 7.194 1.00 88.12 83 PRO A C 1
ATOM 614 O O . PRO A 1 83 ? -13.692 -3.530 7.224 1.00 88.12 83 PRO A O 1
ATOM 617 N N . PRO A 1 84 ? -15.409 -4.525 6.148 1.00 90.06 84 PRO A N 1
ATOM 618 C CA . PRO A 1 84 ? -14.622 -4.813 4.962 1.00 90.06 84 PRO A CA 1
ATOM 619 C C . PRO A 1 84 ? -14.096 -3.511 4.354 1.00 90.06 84 PRO A C 1
ATOM 621 O O . PRO A 1 84 ? -14.737 -2.460 4.447 1.00 90.06 84 PRO A O 1
ATOM 624 N N . LEU A 1 85 ? -12.931 -3.594 3.711 1.00 91.06 85 LEU A N 1
ATOM 625 C CA . LEU A 1 85 ? -12.348 -2.452 3.013 1.00 91.06 85 LEU A CA 1
ATOM 626 C C . LEU A 1 85 ? -13.331 -1.899 1.979 1.00 91.06 85 LEU A C 1
ATOM 628 O O . LEU A 1 85 ? -14.001 -2.654 1.267 1.00 91.06 85 LEU A O 1
ATOM 632 N N . THR A 1 86 ? -13.378 -0.574 1.867 1.00 94.00 86 THR A N 1
ATOM 633 C CA . THR A 1 86 ? -14.132 0.070 0.794 1.00 94.00 86 THR A CA 1
ATOM 634 C C . THR A 1 86 ? -13.502 -0.268 -0.555 1.00 94.00 86 THR A C 1
ATOM 636 O O . THR A 1 86 ? -12.308 -0.569 -0.651 1.00 94.00 86 THR A O 1
ATOM 639 N N . TRP A 1 87 ? -14.289 -0.182 -1.628 1.00 93.25 87 TRP A N 1
ATOM 640 C CA . TRP A 1 87 ? -13.762 -0.387 -2.978 1.00 93.25 87 TRP A CA 1
ATOM 641 C C . TRP A 1 87 ? -12.569 0.534 -3.280 1.00 93.25 87 TRP A C 1
ATOM 643 O O . TRP A 1 87 ? -11.561 0.087 -3.821 1.00 93.25 87 TRP A O 1
ATOM 653 N N . GLU A 1 88 ? -12.630 1.797 -2.858 1.00 94.94 88 GLU A N 1
ATOM 654 C CA . GLU A 1 88 ? -11.533 2.751 -3.037 1.00 94.94 88 GLU A CA 1
ATOM 655 C C . GLU A 1 88 ? -10.247 2.303 -2.331 1.00 94.94 88 GLU A C 1
ATOM 657 O O . GLU A 1 88 ? -9.163 2.407 -2.907 1.00 94.94 88 GLU A O 1
ATOM 662 N N . GLN A 1 89 ? -10.358 1.754 -1.118 1.00 94.56 89 GLN A N 1
ATOM 663 C CA . GLN A 1 89 ? -9.219 1.212 -0.373 1.00 94.56 89 GLN A CA 1
ATOM 664 C C . GLN A 1 89 ? -8.637 -0.028 -1.059 1.00 94.56 89 GLN A C 1
ATOM 666 O O . GLN A 1 89 ? -7.418 -0.140 -1.197 1.00 94.56 89 GLN A O 1
ATOM 671 N N . VAL A 1 90 ? -9.493 -0.935 -1.540 1.00 93.81 90 VAL A N 1
ATOM 672 C CA . VAL A 1 90 ? -9.070 -2.115 -2.311 1.00 93.81 90 VAL A CA 1
ATOM 673 C C . VAL A 1 90 ? -8.331 -1.686 -3.580 1.00 93.81 90 VAL A C 1
ATOM 675 O O . VAL A 1 90 ? -7.218 -2.156 -3.834 1.00 93.81 90 VAL A O 1
ATOM 678 N N . ARG A 1 91 ? -8.911 -0.756 -4.347 1.00 95.44 91 ARG A N 1
ATOM 679 C CA . ARG A 1 91 ? -8.324 -0.192 -5.567 1.00 95.44 91 ARG A CA 1
ATOM 680 C C . ARG A 1 91 ? -6.968 0.450 -5.287 1.00 95.44 91 ARG A C 1
ATOM 682 O O . ARG A 1 91 ? -6.007 0.167 -6.000 1.00 95.44 91 ARG A O 1
ATOM 689 N N . ALA A 1 92 ? -6.874 1.278 -4.247 1.00 95.88 92 ALA A N 1
ATOM 690 C CA . ALA A 1 92 ? -5.625 1.916 -3.845 1.00 95.88 92 ALA A CA 1
ATOM 691 C C . ALA A 1 92 ? -4.546 0.878 -3.501 1.00 95.88 92 ALA A C 1
ATOM 693 O O . ALA A 1 92 ? -3.423 0.987 -3.989 1.00 95.88 92 ALA A O 1
ATOM 694 N N . GLY A 1 93 ? -4.900 -0.172 -2.751 1.00 95.81 93 GLY A N 1
ATOM 695 C CA . GLY A 1 93 ? -3.982 -1.264 -2.421 1.00 95.81 93 GLY A CA 1
ATOM 696 C C . GLY A 1 93 ? -3.409 -1.962 -3.658 1.00 95.81 93 GLY A C 1
ATOM 697 O O . GLY A 1 93 ? -2.197 -2.157 -3.743 1.00 95.81 93 GLY A O 1
ATOM 698 N N . HIS A 1 94 ? -4.249 -2.267 -4.651 1.00 96.62 94 HIS A N 1
ATOM 699 C CA . HIS A 1 94 ? -3.809 -2.889 -5.906 1.00 96.62 94 HIS A CA 1
ATOM 700 C C . HIS A 1 94 ? -2.880 -1.960 -6.697 1.00 96.62 94 HIS A C 1
ATOM 702 O O . HIS A 1 94 ? -1.805 -2.382 -7.121 1.00 96.62 94 HIS A O 1
ATOM 708 N N . VAL A 1 95 ? -3.244 -0.681 -6.836 1.00 97.38 95 VAL A N 1
ATOM 709 C CA . VAL A 1 95 ? -2.408 0.331 -7.508 1.00 97.38 95 VAL A CA 1
ATOM 710 C C . VAL A 1 95 ? -1.037 0.444 -6.834 1.00 97.38 95 VAL A C 1
ATOM 712 O O . VAL A 1 95 ? -0.015 0.435 -7.519 1.00 97.38 95 VAL A O 1
ATOM 715 N N . THR A 1 96 ? -0.987 0.487 -5.500 1.00 97.50 96 THR A N 1
ATOM 716 C CA . THR A 1 96 ? 0.275 0.515 -4.748 1.00 97.50 96 THR A CA 1
ATOM 717 C C . THR A 1 96 ? 1.110 -0.742 -4.987 1.00 97.50 96 THR A C 1
ATOM 719 O O . THR A 1 96 ? 2.316 -0.632 -5.205 1.00 97.50 96 THR A O 1
ATOM 722 N N . SER A 1 97 ? 0.498 -1.929 -4.981 1.00 96.62 97 SER A N 1
ATOM 723 C CA . SER A 1 97 ? 1.212 -3.187 -5.236 1.00 96.62 97 SER A CA 1
ATOM 724 C C . SER A 1 97 ? 1.792 -3.257 -6.649 1.00 96.62 97 SER A C 1
ATOM 726 O O . SER A 1 97 ? 2.947 -3.650 -6.806 1.00 96.62 97 SER A O 1
ATOM 728 N N . VAL A 1 98 ? 1.039 -2.817 -7.663 1.00 97.25 98 VAL A N 1
ATOM 729 C CA . VAL A 1 98 ? 1.531 -2.741 -9.046 1.00 97.25 98 VAL A CA 1
ATOM 730 C C . VAL A 1 98 ? 2.699 -1.765 -9.148 1.00 97.25 98 VAL A C 1
ATOM 732 O O . VAL A 1 98 ? 3.747 -2.137 -9.666 1.00 97.25 98 VAL A O 1
ATOM 735 N N . GLN A 1 99 ? 2.580 -0.553 -8.597 1.00 97.50 99 GLN A N 1
ATOM 736 C CA . GLN A 1 99 ? 3.674 0.424 -8.618 1.00 97.50 99 GLN A CA 1
ATOM 737 C C . GLN A 1 99 ? 4.944 -0.129 -7.950 1.00 97.50 99 GLN A C 1
ATOM 739 O O . GLN A 1 99 ? 6.025 -0.054 -8.533 1.00 97.50 99 GLN A O 1
ATOM 744 N N . LEU A 1 100 ? 4.807 -0.751 -6.774 1.00 97.00 100 LEU A N 1
ATOM 745 C CA . LEU A 1 100 ? 5.928 -1.365 -6.063 1.00 97.00 100 LEU A CA 1
ATOM 746 C C . LEU A 1 100 ? 6.601 -2.462 -6.898 1.00 97.00 100 LEU A C 1
ATOM 748 O O . LEU A 1 100 ? 7.828 -2.530 -6.937 1.00 97.00 100 LEU A O 1
ATOM 752 N N . PHE A 1 101 ? 5.820 -3.303 -7.576 1.00 96.94 101 PHE A N 1
ATOM 753 C CA . PHE A 1 101 ? 6.350 -4.341 -8.456 1.00 96.94 101 PHE A CA 1
ATOM 754 C C . PHE A 1 101 ? 7.128 -3.766 -9.646 1.00 96.94 101 PHE A C 1
ATOM 756 O O . PHE A 1 101 ? 8.218 -4.256 -9.964 1.00 96.94 101 PHE A O 1
ATOM 763 N N . LEU A 1 102 ? 6.604 -2.713 -10.281 1.00 97.00 102 LEU A N 1
ATOM 764 C CA . LEU A 1 102 ? 7.290 -2.040 -11.384 1.00 97.00 102 LEU A CA 1
ATOM 765 C C . LEU A 1 102 ? 8.634 -1.454 -10.920 1.00 97.00 102 LEU A C 1
ATOM 767 O O . LEU A 1 102 ? 9.661 -1.685 -11.560 1.00 97.00 102 LEU A O 1
ATOM 771 N N . ASP A 1 103 ? 8.646 -0.771 -9.772 1.00 97.56 103 ASP A N 1
ATOM 772 C CA . ASP A 1 103 ? 9.862 -0.185 -9.199 1.00 97.56 103 ASP A CA 1
ATOM 773 C C . ASP A 1 103 ? 10.874 -1.256 -8.770 1.00 97.56 103 ASP A C 1
ATOM 775 O O . ASP A 1 103 ? 12.072 -1.117 -9.006 1.00 97.56 103 ASP A O 1
ATOM 779 N N . GLN A 1 104 ? 10.418 -2.359 -8.170 1.00 96.50 104 GLN A N 1
ATOM 780 C CA . GLN A 1 104 ? 11.285 -3.482 -7.805 1.00 96.50 104 GLN A CA 1
ATOM 781 C C . GLN A 1 104 ? 11.900 -4.161 -9.032 1.00 96.50 104 GLN A C 1
ATOM 783 O O . GLN A 1 104 ? 13.054 -4.584 -8.983 1.00 96.50 104 GLN A O 1
ATOM 788 N N . THR A 1 105 ? 11.152 -4.265 -10.130 1.00 95.62 105 THR A N 1
ATOM 789 C CA . THR A 1 105 ? 11.661 -4.821 -11.389 1.00 95.62 105 THR A CA 1
ATOM 790 C C . THR A 1 105 ? 12.737 -3.917 -11.994 1.00 95.62 105 THR A C 1
ATOM 792 O O . THR A 1 105 ? 13.789 -4.416 -12.387 1.00 95.62 105 THR A O 1
ATOM 795 N N . ALA A 1 106 ? 12.543 -2.594 -11.975 1.00 95.62 106 ALA A N 1
ATOM 796 C CA . ALA A 1 106 ? 13.572 -1.638 -12.394 1.00 95.62 106 ALA A CA 1
ATOM 797 C C . ALA A 1 106 ? 14.828 -1.707 -11.505 1.00 95.62 106 ALA A C 1
ATOM 799 O O . ALA A 1 106 ? 15.948 -1.757 -12.015 1.00 95.62 106 ALA A O 1
ATOM 800 N N . LYS A 1 107 ? 14.652 -1.832 -10.182 1.00 96.25 107 LYS A N 1
ATOM 801 C CA . LYS A 1 107 ? 15.762 -2.019 -9.230 1.00 96.25 107 LYS A CA 1
ATOM 802 C C . LYS A 1 107 ? 16.593 -3.264 -9.506 1.00 96.25 107 LYS A C 1
ATOM 804 O O . LYS A 1 107 ? 17.817 -3.211 -9.441 1.00 96.25 107 LYS A O 1
ATOM 809 N N . LYS A 1 108 ? 15.950 -4.380 -9.859 1.00 94.12 108 LYS A N 1
ATOM 810 C CA . LYS A 1 108 ? 16.654 -5.615 -10.251 1.00 94.12 108 LYS A CA 1
ATOM 811 C C . LYS A 1 108 ? 17.489 -5.441 -11.523 1.00 94.12 108 LYS A C 1
ATOM 813 O O . LYS A 1 108 ? 18.492 -6.127 -11.667 1.00 94.12 108 LYS A O 1
ATOM 818 N N . ALA A 1 109 ? 17.100 -4.524 -12.407 1.00 91.06 109 ALA A N 1
ATOM 819 C CA . ALA A 1 109 ? 17.856 -4.170 -13.606 1.00 91.06 109 ALA A CA 1
ATOM 820 C C . ALA A 1 109 ? 18.965 -3.122 -13.354 1.00 91.06 109 ALA A C 1
ATOM 822 O O . ALA A 1 109 ? 19.667 -2.751 -14.289 1.00 91.06 109 ALA A O 1
ATOM 823 N N . GLY A 1 110 ? 19.154 -2.669 -12.107 1.00 93.19 110 GLY A N 1
ATOM 824 C CA . GLY A 1 110 ? 20.219 -1.738 -11.717 1.00 93.19 110 GLY A CA 1
ATOM 825 C C . GLY A 1 110 ? 19.816 -0.261 -11.656 1.00 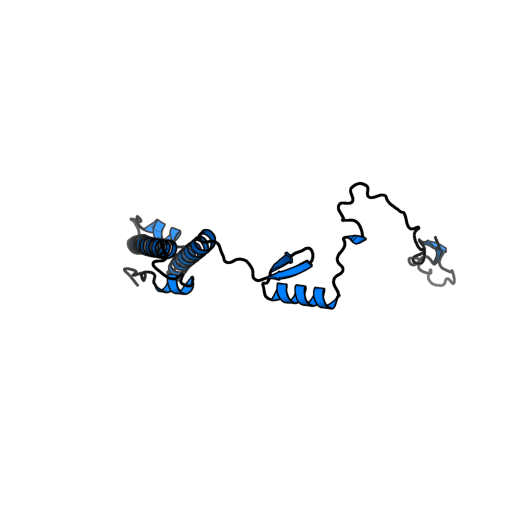93.19 110 GLY A C 1
ATOM 826 O O . GLY A 1 110 ? 20.679 0.575 -11.406 1.00 93.19 110 GLY A O 1
ATOM 827 N N . TYR A 1 111 ? 18.536 0.064 -11.846 1.00 94.31 111 TYR A N 1
ATOM 828 C CA . TYR A 1 111 ? 18.015 1.432 -11.733 1.00 94.31 111 TYR A CA 1
ATOM 829 C C . TYR A 1 111 ? 17.570 1.753 -10.299 1.00 94.31 111 TYR A C 1
ATOM 831 O O . TYR A 1 111 ? 17.348 0.859 -9.482 1.00 94.31 111 TYR A O 1
ATOM 839 N N . SER A 1 112 ? 17.413 3.032 -9.966 1.00 93.62 112 SER A N 1
ATOM 840 C CA . SER A 1 112 ? 16.930 3.436 -8.638 1.00 93.62 112 SER A CA 1
ATOM 841 C C . SER A 1 112 ? 15.425 3.198 -8.456 1.00 93.62 112 SER A C 1
ATOM 843 O O . SER A 1 112 ? 14.997 2.722 -7.401 1.00 93.62 112 SER A O 1
ATOM 845 N N . ASP A 1 113 ? 14.626 3.470 -9.488 1.00 94.94 113 ASP A N 1
ATOM 846 C CA . ASP A 1 113 ? 13.198 3.164 -9.583 1.00 94.94 113 ASP A CA 1
ATOM 847 C C . ASP A 1 113 ? 12.747 3.089 -11.057 1.00 94.94 113 ASP A C 1
ATOM 849 O O . ASP A 1 113 ? 13.558 3.180 -11.983 1.00 94.94 113 ASP A O 1
ATOM 853 N N . LEU A 1 114 ? 11.447 2.895 -11.303 1.00 95.56 114 LEU A N 1
ATOM 854 C CA . LEU A 1 114 ? 10.922 2.848 -12.667 1.00 95.56 114 LEU A CA 1
ATOM 855 C C . LEU A 1 114 ? 11.068 4.188 -13.408 1.00 95.56 114 LEU A C 1
ATOM 857 O O . LEU A 1 114 ? 11.226 4.202 -14.629 1.00 95.56 114 LEU A O 1
ATOM 861 N N . LYS A 1 115 ? 10.962 5.322 -12.705 1.00 95.31 115 LYS A N 1
ATOM 862 C CA . LYS A 1 115 ? 11.019 6.656 -13.325 1.00 95.31 115 LYS A CA 1
ATOM 863 C C . LYS A 1 115 ? 12.421 6.949 -13.838 1.00 95.31 115 LYS A C 1
ATOM 865 O O . LYS A 1 115 ? 12.543 7.476 -14.939 1.00 95.31 115 LYS A O 1
ATOM 870 N N . ASP A 1 116 ? 13.431 6.563 -13.070 1.00 95.50 116 ASP A N 1
ATOM 871 C CA . ASP A 1 116 ? 14.842 6.620 -13.437 1.00 95.50 116 ASP A CA 1
ATOM 872 C C . ASP A 1 116 ? 15.101 5.868 -14.748 1.00 95.50 116 ASP A C 1
ATOM 874 O O . ASP A 1 116 ? 15.531 6.472 -15.730 1.00 95.50 116 ASP A O 1
ATOM 878 N N . ALA A 1 117 ? 14.679 4.602 -14.840 1.00 94.00 117 ALA A N 1
ATOM 879 C CA . ALA A 1 117 ? 14.814 3.818 -16.070 1.00 94.00 117 ALA A CA 1
ATOM 880 C C . ALA A 1 117 ? 14.118 4.482 -17.276 1.00 94.00 117 ALA A C 1
ATOM 882 O O . ALA A 1 117 ? 14.684 4.594 -18.361 1.00 94.00 117 ALA A O 1
ATOM 883 N N . ILE A 1 118 ? 12.891 4.976 -17.087 1.00 96.06 118 ILE A N 1
ATOM 884 C CA . ILE A 1 118 ? 12.092 5.608 -18.152 1.00 96.06 118 ILE A CA 1
ATOM 885 C C . ILE A 1 118 ? 12.654 6.967 -18.593 1.00 96.06 118 ILE A C 1
ATOM 887 O O . ILE A 1 118 ? 12.391 7.397 -19.726 1.00 96.06 118 ILE A O 1
ATOM 891 N N . SER A 1 119 ? 13.400 7.652 -17.725 1.00 95.75 119 SER A N 1
ATOM 892 C CA . SER A 1 119 ? 14.009 8.948 -18.036 1.00 95.75 119 SER A CA 1
ATOM 893 C C . SER A 1 119 ? 15.019 8.853 -19.185 1.00 95.75 119 SER A C 1
ATOM 895 O O . SER A 1 119 ? 15.124 9.785 -19.977 1.00 95.75 119 SER A O 1
ATOM 897 N N . TYR A 1 120 ? 15.654 7.690 -19.356 1.00 94.56 120 TYR A N 1
ATOM 898 C CA . TYR A 1 120 ? 16.634 7.438 -20.410 1.00 94.56 120 TYR A CA 1
ATOM 899 C C . TYR A 1 120 ? 16.043 7.090 -21.778 1.00 94.56 120 TYR A C 1
ATOM 901 O O . TYR A 1 120 ? 16.800 6.950 -22.729 1.00 94.56 120 TYR A O 1
ATOM 909 N N . ALA A 1 121 ? 14.723 6.956 -21.939 1.00 94.38 121 ALA A N 1
ATOM 910 C CA . ALA A 1 121 ? 14.154 6.462 -23.203 1.00 94.38 121 ALA A CA 1
ATOM 911 C C . ALA A 1 121 ? 14.453 7.353 -24.430 1.00 94.38 121 ALA A C 1
ATOM 913 O O . ALA A 1 121 ? 14.325 6.901 -25.564 1.00 94.38 121 ALA A O 1
ATOM 914 N N . ASP A 1 122 ? 14.846 8.605 -24.199 1.00 93.44 122 ASP A N 1
ATOM 915 C CA . ASP A 1 122 ? 15.190 9.582 -25.231 1.00 93.44 122 ASP A CA 1
ATOM 916 C C . ASP A 1 122 ? 16.704 9.922 -25.223 1.00 93.44 122 ASP A C 1
ATOM 918 O O . ASP A 1 122 ? 17.113 10.917 -25.811 1.00 93.44 122 ASP A O 1
ATOM 922 N N . GLU A 1 123 ? 17.540 9.103 -24.562 1.00 93.75 123 GLU A N 1
ATOM 923 C CA . GLU A 1 123 ? 18.999 9.277 -24.433 1.00 93.75 123 GLU A CA 1
ATOM 924 C C . GLU A 1 123 ? 19.734 9.063 -25.774 1.00 93.75 123 GLU A C 1
ATOM 926 O O . GLU A 1 123 ? 19.744 7.944 -26.289 1.00 93.75 123 GLU A O 1
ATOM 931 N N . PRO A 1 124 ? 20.390 10.089 -26.350 1.00 91.81 124 PRO A N 1
ATOM 932 C CA . PRO A 1 124 ? 21.045 9.964 -27.652 1.00 91.81 124 PRO A CA 1
ATOM 933 C C . PRO A 1 124 ? 22.492 9.449 -27.590 1.00 91.81 124 PRO A C 1
ATOM 935 O O . PRO A 1 124 ? 23.002 8.960 -28.598 1.00 91.81 124 PRO A O 1
ATOM 938 N N . ALA A 1 125 ? 23.190 9.588 -26.457 1.00 94.25 125 ALA A N 1
ATOM 939 C CA . ALA A 1 125 ? 24.621 9.296 -26.363 1.00 94.25 125 ALA A CA 1
ATOM 940 C C . ALA A 1 125 ? 24.914 7.824 -26.039 1.00 94.25 125 ALA A C 1
ATOM 942 O O . ALA A 1 125 ? 25.960 7.304 -26.433 1.00 94.25 125 ALA A O 1
ATOM 943 N N . VAL A 1 126 ? 24.004 7.141 -25.336 1.00 92.69 126 VAL A N 1
ATOM 944 C CA . VAL A 1 126 ? 24.187 5.746 -24.905 1.00 92.69 126 VAL A CA 1
ATOM 945 C C . VAL A 1 126 ? 23.003 4.882 -25.365 1.00 92.69 126 VAL A C 1
ATOM 947 O O . VAL A 1 126 ? 22.021 4.743 -24.630 1.00 92.69 126 VAL A O 1
ATOM 950 N N . PRO A 1 127 ? 23.101 4.220 -26.540 1.00 91.38 127 PRO A N 1
ATOM 951 C CA . PRO A 1 127 ? 21.996 3.450 -27.128 1.00 91.38 127 PRO A CA 1
ATOM 952 C C . PRO A 1 127 ? 21.426 2.351 -26.224 1.00 91.38 127 PRO A C 1
ATOM 954 O O . PRO A 1 127 ? 20.245 2.026 -26.308 1.00 91.38 127 PRO A O 1
ATOM 957 N N . LYS A 1 128 ? 22.250 1.784 -25.332 1.00 90.06 128 LYS A N 1
ATOM 958 C CA . LYS A 1 128 ? 21.803 0.778 -24.360 1.00 90.06 128 LYS A CA 1
ATOM 959 C C . LYS A 1 128 ? 20.759 1.345 -23.391 1.00 90.06 128 LYS A C 1
ATOM 961 O O . LYS A 1 128 ? 19.713 0.731 -23.217 1.00 90.06 128 LYS A O 1
ATOM 966 N N . PHE A 1 129 ? 21.028 2.507 -22.791 1.00 92.62 129 PHE A N 1
ATOM 967 C CA . PHE A 1 129 ? 20.103 3.136 -21.842 1.00 92.62 129 PHE A CA 1
ATOM 968 C C . PHE A 1 129 ? 18.834 3.626 -22.532 1.00 92.62 129 PHE A C 1
ATOM 970 O O . PHE A 1 129 ? 17.748 3.509 -21.969 1.00 92.62 129 PHE A O 1
ATOM 977 N N . GLN A 1 130 ? 18.953 4.075 -23.783 1.00 94.88 130 GLN A N 1
ATOM 978 C CA . GLN A 1 130 ? 17.794 4.395 -24.606 1.00 94.88 130 GLN A CA 1
ATOM 979 C C . GLN A 1 130 ? 16.886 3.183 -24.815 1.00 94.88 130 GLN A C 1
ATOM 981 O O . GLN A 1 130 ? 15.684 3.247 -24.557 1.00 94.88 130 GLN A O 1
ATOM 986 N N . ALA A 1 131 ? 17.466 2.060 -25.246 1.00 94.06 131 ALA A N 1
ATOM 987 C CA . ALA A 1 131 ? 16.727 0.836 -25.518 1.00 94.06 131 ALA A CA 1
ATOM 988 C C . ALA A 1 131 ? 16.027 0.298 -24.256 1.00 94.06 131 ALA A C 1
ATOM 990 O O . ALA A 1 131 ? 14.843 -0.045 -24.309 1.00 94.06 131 ALA A O 1
ATOM 991 N N . ASP A 1 132 ? 16.719 0.297 -23.113 1.00 93.69 132 ASP A N 1
ATOM 992 C CA . ASP A 1 132 ? 16.137 -0.085 -21.825 1.00 93.69 132 ASP A CA 1
ATOM 993 C C . ASP A 1 132 ? 15.012 0.876 -21.412 1.00 93.69 132 ASP A C 1
ATOM 995 O O . ASP A 1 132 ? 13.917 0.434 -21.058 1.00 93.69 132 ASP A O 1
ATOM 999 N N . GLY A 1 133 ? 15.229 2.192 -21.508 1.00 95.12 133 GLY A N 1
ATOM 1000 C CA . GLY A 1 133 ? 14.226 3.191 -21.144 1.00 95.12 133 GLY A CA 1
ATOM 1001 C C . GLY A 1 133 ? 12.954 3.101 -21.989 1.00 95.12 133 GLY A C 1
ATOM 1002 O O . GLY A 1 133 ? 11.846 3.202 -21.454 1.00 95.12 133 GLY A O 1
ATOM 1003 N N . VAL A 1 134 ? 13.082 2.834 -23.294 1.00 95.94 134 VAL A N 1
ATOM 1004 C CA . VAL A 1 134 ? 11.942 2.575 -24.191 1.00 95.94 134 VAL A CA 1
ATOM 1005 C C .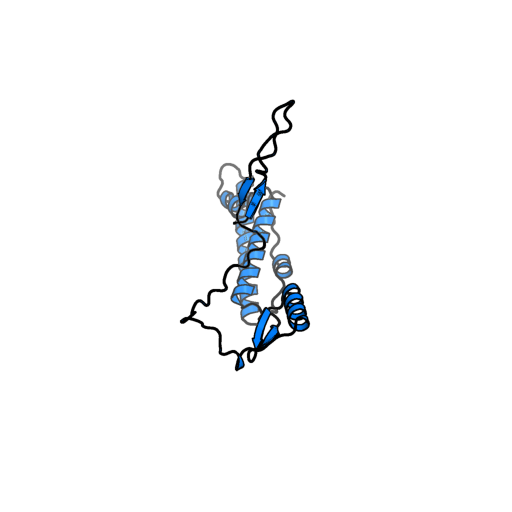 VAL A 1 134 ? 11.207 1.292 -23.793 1.00 95.94 134 VAL A C 1
ATOM 1007 O O . VAL A 1 134 ? 9.970 1.286 -23.744 1.00 95.94 134 VAL A O 1
ATOM 1010 N N . ALA A 1 135 ? 11.940 0.225 -23.461 1.00 96.12 135 ALA A N 1
ATOM 1011 C CA . ALA A 1 135 ? 11.356 -1.037 -23.015 1.00 96.12 135 ALA A CA 1
ATOM 1012 C C . ALA A 1 135 ? 10.573 -0.867 -21.702 1.00 96.12 135 ALA A C 1
ATOM 1014 O O . ALA A 1 135 ? 9.396 -1.227 -21.643 1.00 96.12 135 ALA A O 1
ATOM 1015 N N . PHE A 1 136 ? 11.160 -0.222 -20.687 1.00 96.75 136 PHE A N 1
ATOM 1016 C CA . PHE A 1 136 ? 10.482 0.084 -19.422 1.00 96.75 136 PHE A CA 1
ATOM 1017 C C . PHE A 1 136 ? 9.267 0.997 -19.613 1.00 96.75 136 PHE A C 1
ATOM 1019 O O . PHE A 1 136 ? 8.221 0.764 -19.002 1.00 96.75 136 PHE A O 1
ATOM 1026 N N . ARG A 1 137 ? 9.366 2.020 -20.475 1.00 97.06 137 ARG A N 1
ATOM 1027 C CA . ARG A 1 137 ? 8.259 2.951 -20.760 1.00 97.06 137 ARG A CA 1
ATOM 1028 C C . ARG A 1 137 ? 7.079 2.222 -21.398 1.00 97.06 137 ARG A C 1
ATOM 1030 O O . ARG A 1 137 ? 5.940 2.436 -20.982 1.00 97.06 137 ARG A O 1
ATOM 1037 N N . THR A 1 138 ? 7.356 1.351 -22.365 1.00 96.44 138 THR A N 1
ATOM 1038 C CA . THR A 1 138 ? 6.346 0.540 -23.060 1.00 96.44 138 THR A CA 1
ATOM 1039 C C . THR A 1 138 ? 5.712 -0.470 -22.110 1.00 96.44 138 THR A C 1
ATOM 1041 O O . THR A 1 138 ? 4.489 -0.527 -21.986 1.00 96.44 138 THR A O 1
ATOM 1044 N N . TRP A 1 139 ? 6.542 -1.214 -21.381 1.00 97.56 139 TRP A N 1
ATOM 1045 C CA . TRP A 1 139 ? 6.104 -2.216 -20.417 1.00 97.56 139 TRP A CA 1
ATOM 1046 C C . TRP A 1 139 ? 5.215 -1.622 -19.321 1.00 97.56 139 TRP A C 1
ATOM 1048 O O . TRP A 1 139 ? 4.122 -2.129 -19.076 1.00 97.56 139 TRP A O 1
ATOM 1058 N N . ARG A 1 140 ? 5.612 -0.485 -18.733 1.00 97.62 140 ARG A N 1
ATOM 1059 C CA . ARG A 1 140 ? 4.799 0.245 -17.749 1.00 97.62 140 ARG A CA 1
ATOM 1060 C C . ARG A 1 140 ? 3.400 0.550 -18.286 1.00 97.62 140 ARG A C 1
ATOM 1062 O O . ARG A 1 140 ? 2.422 0.373 -17.563 1.00 97.62 140 ARG A O 1
ATOM 1069 N N . SER A 1 141 ? 3.303 1.038 -19.522 1.00 97.06 141 SER A N 1
ATOM 1070 C CA . SER A 1 141 ? 2.015 1.379 -20.133 1.00 97.06 141 SER A CA 1
ATOM 1071 C C . SER A 1 141 ? 1.116 0.150 -20.279 1.00 97.06 141 SER A C 1
ATOM 1073 O O . SER A 1 141 ? -0.066 0.229 -19.958 1.00 97.06 141 SER A O 1
ATOM 1075 N N . LEU A 1 142 ? 1.676 -0.995 -20.687 1.00 97.75 142 LEU A N 1
ATOM 1076 C CA . LEU A 1 142 ? 0.934 -2.255 -20.795 1.00 97.75 142 LEU A CA 1
ATOM 1077 C C . LEU A 1 142 ? 0.473 -2.775 -19.427 1.00 97.75 142 LEU A C 1
ATOM 1079 O O . LEU A 1 142 ? -0.679 -3.180 -19.284 1.00 97.75 142 LEU A O 1
ATOM 1083 N N . CYS A 1 143 ? 1.333 -2.711 -18.407 1.00 97.69 143 CYS A N 1
ATOM 1084 C CA . CYS A 1 143 ? 0.976 -3.090 -17.040 1.00 97.69 143 CYS A CA 1
ATOM 1085 C C . CYS A 1 143 ? -0.166 -2.235 -16.481 1.00 97.69 143 CYS A C 1
ATOM 1087 O O . CYS A 1 143 ? -1.093 -2.772 -15.877 1.00 97.69 143 CYS A O 1
ATOM 1089 N N . TRP A 1 144 ? -0.132 -0.914 -16.694 1.00 98.12 144 TRP A N 1
ATOM 1090 C CA . TRP A 1 144 ? -1.208 -0.035 -16.232 1.00 98.12 144 TRP A CA 1
ATOM 1091 C C . TRP A 1 144 ? -2.507 -0.229 -17.002 1.00 98.12 144 TRP A C 1
ATOM 1093 O O . TRP A 1 144 ? -3.560 -0.246 -16.370 1.00 98.12 144 TRP A O 1
ATOM 1103 N N . ALA A 1 145 ? -2.443 -0.412 -18.324 1.00 98.00 145 ALA A N 1
ATOM 1104 C CA . ALA A 1 145 ? -3.622 -0.732 -19.125 1.00 98.00 145 ALA A CA 1
ATOM 1105 C C . ALA A 1 145 ? -4.306 -2.001 -18.595 1.00 98.00 145 ALA A C 1
ATOM 1107 O O . ALA A 1 145 ? -5.481 -1.967 -18.242 1.00 98.00 145 ALA A O 1
ATOM 1108 N N . TYR A 1 146 ? -3.532 -3.074 -18.405 1.00 97.12 146 TYR A N 1
ATOM 1109 C CA . TYR A 1 146 ? -4.037 -4.320 -17.836 1.00 97.12 146 TYR A CA 1
ATOM 1110 C C . TYR A 1 146 ? -4.632 -4.126 -16.435 1.00 97.12 146 TYR A C 1
ATOM 1112 O O . TYR A 1 146 ? -5.748 -4.564 -16.164 1.00 97.12 146 TYR A O 1
ATOM 1120 N N . CYS A 1 147 ? -3.902 -3.451 -15.542 1.00 96.94 147 CYS A N 1
ATOM 1121 C CA . CYS A 1 147 ? -4.338 -3.209 -14.168 1.00 96.94 147 CYS A CA 1
ATOM 1122 C C . CYS A 1 147 ? -5.681 -2.469 -14.120 1.00 96.94 147 CYS A C 1
ATOM 1124 O O . CYS A 1 147 ? -6.590 -2.898 -13.411 1.00 96.94 147 CYS A O 1
ATOM 1126 N N . TYR A 1 148 ? -5.841 -1.392 -14.895 1.00 97.31 148 TYR A N 1
ATOM 1127 C CA . TYR A 1 148 ? -7.094 -0.640 -14.902 1.00 97.31 148 TYR A CA 1
ATOM 1128 C C . TYR A 1 148 ? -8.249 -1.418 -15.527 1.00 97.31 148 TYR A C 1
ATOM 1130 O O . TYR A 1 148 ? -9.345 -1.373 -14.970 1.00 97.31 148 TYR A O 1
ATOM 1138 N N . ASP A 1 149 ? -8.007 -2.202 -16.579 1.00 97.31 149 ASP A N 1
ATOM 1139 C CA . ASP A 1 149 ? -9.027 -3.095 -17.137 1.00 97.31 149 ASP A CA 1
ATOM 1140 C C . ASP A 1 149 ? -9.526 -4.102 -16.086 1.00 97.31 149 ASP A C 1
ATOM 1142 O O . ASP A 1 149 ? -10.735 -4.302 -15.931 1.00 97.31 149 ASP A O 1
ATOM 1146 N N . GLN A 1 150 ? -8.614 -4.693 -15.301 1.00 96.69 150 GLN A N 1
ATOM 1147 C CA . GLN A 1 150 ? -8.990 -5.601 -14.213 1.00 96.69 150 GLN A CA 1
ATOM 1148 C C . GLN A 1 150 ? -9.749 -4.882 -13.096 1.00 96.69 150 GLN A C 1
ATOM 1150 O O . GLN A 1 150 ? -10.765 -5.394 -12.626 1.00 96.69 150 GLN A O 1
ATOM 1155 N N . LEU A 1 151 ? -9.302 -3.692 -12.687 1.00 96.06 151 LEU A N 1
ATOM 1156 C CA . LEU A 1 151 ? -9.984 -2.899 -11.661 1.00 96.06 151 LEU A CA 1
ATOM 1157 C C . LEU A 1 151 ? -11.408 -2.528 -12.094 1.00 96.06 151 LEU A C 1
ATOM 1159 O O . LEU A 1 151 ? -12.332 -2.658 -11.296 1.00 96.06 151 LEU A O 1
ATOM 1163 N N . THR A 1 152 ? -11.610 -2.154 -13.358 1.00 96.88 152 THR A N 1
ATOM 1164 C CA . THR A 1 152 ? -12.944 -1.902 -13.916 1.00 96.88 152 THR A CA 1
ATOM 1165 C C . THR A 1 152 ? -13.801 -3.170 -13.946 1.00 96.88 152 THR A C 1
ATOM 1167 O O . THR A 1 152 ? -14.986 -3.118 -13.616 1.00 96.88 152 THR A O 1
ATOM 1170 N N . ALA A 1 153 ? -13.234 -4.330 -14.292 1.00 95.75 153 ALA A N 1
ATOM 1171 C CA . ALA A 1 153 ? -13.971 -5.594 -14.260 1.00 95.75 153 ALA A CA 1
ATOM 1172 C C . ALA A 1 153 ? -14.395 -5.996 -12.834 1.00 95.75 153 ALA A C 1
ATOM 1174 O O . ALA A 1 153 ? -15.494 -6.524 -12.651 1.00 95.75 153 ALA A O 1
ATOM 1175 N N . ILE A 1 154 ? -13.551 -5.730 -11.832 1.00 95.12 154 ILE A N 1
ATOM 1176 C CA . ILE A 1 154 ? -13.852 -5.977 -10.414 1.00 95.12 154 ILE A CA 1
ATOM 1177 C C . ILE A 1 154 ? -14.953 -5.029 -9.927 1.00 95.12 154 ILE A C 1
ATOM 1179 O O . ILE A 1 154 ? -15.927 -5.488 -9.335 1.00 95.12 154 ILE A O 1
ATOM 1183 N N . GLU A 1 155 ? -14.850 -3.734 -10.236 1.00 94.06 155 GLU A N 1
ATOM 1184 C CA . GLU A 1 155 ? -15.861 -2.726 -9.885 1.00 94.06 155 GLU A CA 1
ATOM 1185 C C . GLU A 1 155 ? -17.241 -3.063 -10.465 1.00 94.06 155 GLU A C 1
ATOM 1187 O O . GLU A 1 155 ? -18.264 -2.906 -9.804 1.00 94.06 155 GLU A O 1
ATOM 1192 N N . GLN A 1 156 ? -17.272 -3.597 -11.688 1.00 95.06 156 GLN A N 1
ATOM 1193 C CA . GLN A 1 156 ? -18.498 -4.039 -12.357 1.00 95.06 156 GLN A CA 1
ATOM 1194 C C . GLN A 1 156 ? -18.992 -5.420 -11.891 1.00 95.06 156 GLN A C 1
ATOM 1196 O O . GLN A 1 156 ? -19.975 -5.927 -12.433 1.00 95.06 156 GLN A O 1
ATOM 1201 N N . GLY A 1 157 ? -18.302 -6.072 -10.950 1.00 92.81 157 GLY A N 1
ATOM 1202 C CA . GLY A 1 157 ? -18.641 -7.415 -10.470 1.00 92.81 157 GLY A CA 1
ATOM 1203 C C . GLY A 1 157 ? -18.447 -8.531 -11.505 1.00 92.81 157 GLY A C 1
ATOM 1204 O O . GLY A 1 157 ? -18.898 -9.655 -11.296 1.00 92.81 157 GLY A O 1
ATOM 1205 N N . LYS A 1 158 ? -17.768 -8.252 -12.624 1.00 94.94 158 LYS A N 1
ATOM 1206 C CA . LYS A 1 158 ? -17.454 -9.235 -13.678 1.00 94.94 158 LYS A CA 1
ATOM 1207 C C . LYS A 1 158 ? -16.296 -10.150 -13.291 1.00 94.94 158 LYS A C 1
ATOM 1209 O O . LYS A 1 158 ? -16.100 -11.194 -13.911 1.00 94.94 158 LYS A O 1
ATOM 1214 N N . ARG A 1 159 ? -15.521 -9.757 -12.280 1.00 92.06 159 ARG A N 1
ATOM 1215 C CA . ARG A 1 159 ? -14.364 -10.488 -11.774 1.00 92.06 159 ARG A CA 1
ATOM 1216 C C . ARG A 1 159 ? -14.352 -10.447 -10.247 1.00 92.06 159 ARG A C 1
ATOM 1218 O O . ARG A 1 159 ? -14.671 -9.426 -9.647 1.00 92.06 159 ARG A O 1
ATOM 1225 N N . LYS A 1 160 ? -13.964 -11.558 -9.614 1.00 93.56 160 LYS A N 1
ATOM 1226 C CA . LYS A 1 160 ? -13.705 -11.590 -8.167 1.00 93.56 160 LYS A CA 1
ATOM 1227 C C . LYS A 1 160 ? -12.443 -10.790 -7.857 1.00 93.56 160 LYS A C 1
ATOM 1229 O O . LYS A 1 160 ? -11.459 -10.932 -8.578 1.00 93.56 160 LYS A O 1
ATOM 1234 N N . THR A 1 161 ? -12.461 -10.008 -6.780 1.00 92.06 161 THR A N 1
ATOM 1235 C CA . THR A 1 161 ? -11.287 -9.269 -6.301 1.00 92.06 161 THR A CA 1
ATOM 1236 C C . THR A 1 161 ? -10.137 -10.245 -6.017 1.00 92.06 161 THR A C 1
ATOM 1238 O O . THR A 1 161 ? -10.280 -11.077 -5.116 1.00 92.06 161 THR A O 1
ATOM 1241 N N . PRO A 1 162 ? -9.034 -10.201 -6.787 1.00 93.31 162 PRO A N 1
ATOM 1242 C CA . PRO A 1 162 ? -7.868 -11.035 -6.533 1.00 93.31 162 PRO A CA 1
ATOM 1243 C C . PRO A 1 162 ? -7.091 -10.515 -5.316 1.00 93.31 162 PRO A C 1
ATOM 1245 O O . PRO A 1 162 ? -7.352 -9.423 -4.808 1.00 93.31 162 PRO A O 1
ATOM 1248 N N . SER A 1 163 ? -6.112 -11.288 -4.845 1.00 93.12 163 SER A N 1
ATOM 1249 C CA . SER A 1 163 ? -5.106 -10.732 -3.941 1.00 93.12 163 SER A CA 1
ATOM 1250 C C . SER A 1 163 ? -4.152 -9.812 -4.713 1.00 93.12 163 SER A C 1
ATOM 1252 O O . SER A 1 163 ? -3.968 -9.956 -5.925 1.00 93.12 163 SER A O 1
ATOM 1254 N N . SER A 1 164 ? -3.484 -8.894 -4.010 1.00 91.75 164 SER A N 1
ATOM 1255 C CA . SER A 1 164 ? -2.465 -8.037 -4.626 1.00 91.75 164 SER A CA 1
ATOM 1256 C C . SER A 1 164 ? -1.349 -8.833 -5.314 1.00 91.75 164 SER A C 1
ATOM 1258 O O . SER A 1 164 ? -0.852 -8.404 -6.353 1.00 91.75 164 SER A O 1
ATOM 1260 N N . SER A 1 165 ? -0.946 -9.981 -4.757 1.00 91.12 165 SER A N 1
ATOM 1261 C CA . SER A 1 165 ? 0.086 -10.836 -5.354 1.00 91.12 165 SER A CA 1
ATOM 1262 C C . SER A 1 165 ? -0.387 -11.511 -6.635 1.00 91.12 165 SER A C 1
ATOM 1264 O O . SER A 1 165 ? 0.388 -11.588 -7.585 1.00 91.12 165 SER A O 1
ATOM 1266 N N . ASP A 1 166 ? -1.646 -11.949 -6.682 1.00 94.75 166 ASP A N 1
ATOM 1267 C CA . ASP A 1 166 ? -2.201 -12.593 -7.875 1.00 94.75 166 ASP A CA 1
ATOM 1268 C C . ASP A 1 166 ? -2.330 -11.584 -9.018 1.00 94.75 166 ASP A C 1
ATOM 1270 O O . ASP A 1 166 ? -1.906 -11.871 -10.134 1.00 94.75 166 ASP A O 1
ATOM 1274 N N . LEU A 1 167 ? -2.814 -10.364 -8.732 1.00 94.31 167 LEU A N 1
ATOM 1275 C CA . LEU A 1 167 ? -2.876 -9.308 -9.749 1.00 94.31 167 LEU A CA 1
ATOM 1276 C C . LEU A 1 167 ? -1.483 -9.014 -10.324 1.00 94.31 167 LEU A C 1
ATOM 1278 O O . LEU A 1 167 ? -1.333 -8.871 -11.534 1.00 94.31 167 LEU A O 1
ATOM 1282 N N . VAL A 1 168 ? -0.467 -8.913 -9.464 1.00 95.12 168 VAL A N 1
ATOM 1283 C CA . VAL A 1 168 ? 0.911 -8.643 -9.894 1.00 95.12 168 VAL A CA 1
ATOM 1284 C C . VAL A 1 168 ? 1.478 -9.792 -10.735 1.00 95.12 168 VAL A C 1
ATOM 1286 O O . VAL A 1 168 ? 2.192 -9.531 -11.699 1.00 95.12 168 VAL A O 1
ATOM 1289 N N . ALA A 1 169 ? 1.146 -11.045 -10.414 1.00 95.31 169 ALA A N 1
ATOM 1290 C CA . ALA A 1 169 ? 1.584 -12.213 -11.178 1.00 95.31 169 ALA A CA 1
ATOM 1291 C C . ALA A 1 169 ? 0.973 -12.283 -12.591 1.00 95.31 169 ALA A C 1
ATOM 1293 O O . ALA A 1 169 ? 1.554 -12.904 -13.478 1.00 95.31 169 ALA A O 1
ATOM 1294 N N . GLU A 1 170 ? -0.175 -11.640 -12.808 1.00 94.81 170 GLU A N 1
ATOM 1295 C CA . GLU A 1 170 ? -0.846 -11.557 -14.111 1.00 94.81 170 GLU A CA 1
ATOM 1296 C C . GLU A 1 170 ? -0.305 -10.433 -15.009 1.00 94.81 170 GLU A C 1
ATOM 1298 O O . GLU A 1 170 ? -0.658 -10.361 -16.189 1.00 94.81 170 GLU A O 1
ATOM 1303 N N . LEU A 1 171 ? 0.539 -9.543 -14.474 1.00 96.06 171 LEU A N 1
ATOM 1304 C CA . LEU A 1 171 ? 1.080 -8.432 -15.246 1.00 96.06 171 LEU A CA 1
ATOM 1305 C C . LEU A 1 171 ? 1.989 -8.925 -16.384 1.00 96.06 171 LEU A C 1
ATOM 1307 O O . LEU A 1 171 ? 2.692 -9.928 -16.235 1.00 96.06 171 LEU A O 1
ATOM 1311 N N . PRO A 1 172 ? 2.041 -8.187 -17.511 1.00 95.88 172 PRO A N 1
ATOM 1312 C CA . PRO A 1 172 ? 2.991 -8.452 -18.582 1.00 95.88 172 PRO A CA 1
ATOM 1313 C C . PRO A 1 172 ? 4.425 -8.599 -18.061 1.00 95.88 172 PRO A C 1
ATOM 1315 O O . PRO A 1 172 ? 4.851 -7.875 -17.161 1.00 95.88 172 PRO A O 1
ATOM 1318 N N . VAL A 1 173 ? 5.200 -9.499 -18.662 1.00 94.12 173 VAL A N 1
ATOM 1319 C CA . VAL A 1 173 ? 6.620 -9.673 -18.332 1.00 94.12 173 VAL A CA 1
ATOM 1320 C C . VAL A 1 173 ? 7.449 -8.626 -19.076 1.00 94.12 173 VAL A C 1
ATOM 1322 O O . VAL A 1 173 ? 7.231 -8.378 -20.263 1.00 94.12 173 VAL A O 1
ATOM 1325 N N . LEU A 1 174 ? 8.405 -8.008 -18.382 1.00 94.12 174 LEU A N 1
ATOM 1326 C CA . LEU A 1 174 ? 9.355 -7.086 -18.998 1.00 94.12 174 LEU A CA 1
ATOM 1327 C C . LEU A 1 174 ? 10.315 -7.853 -19.915 1.00 94.12 174 LEU A C 1
ATOM 1329 O O . LEU A 1 174 ? 10.965 -8.802 -19.481 1.00 94.12 174 LEU A O 1
ATOM 1333 N N . VAL A 1 175 ? 10.456 -7.387 -21.154 1.00 92.31 175 VAL A N 1
ATOM 1334 C CA . VAL A 1 175 ? 11.469 -7.869 -22.099 1.00 92.31 175 VAL A CA 1
ATOM 1335 C C . VAL A 1 175 ? 12.462 -6.740 -22.339 1.00 92.31 175 VAL A C 1
ATOM 1337 O O . VAL A 1 175 ? 12.096 -5.707 -22.899 1.00 92.31 175 VAL A O 1
ATOM 1340 N N . LEU A 1 176 ? 13.706 -6.928 -21.897 1.00 89.31 176 LEU A N 1
ATOM 1341 C CA . LEU A 1 176 ? 14.786 -5.982 -22.158 1.00 89.31 176 LEU A CA 1
ATOM 1342 C C . LEU A 1 176 ? 15.521 -6.368 -23.450 1.00 89.31 176 LEU A C 1
ATOM 1344 O O . LEU A 1 176 ? 15.810 -7.547 -23.652 1.00 89.31 176 LEU A O 1
ATOM 1348 N N . PRO A 1 177 ? 15.845 -5.399 -24.321 1.00 79.50 177 PRO A N 1
ATOM 1349 C CA . PRO A 1 177 ? 16.432 -5.671 -25.632 1.00 79.50 177 PRO A CA 1
ATOM 1350 C C . PRO A 1 177 ? 17.871 -6.212 -25.584 1.00 79.50 177 PRO A C 1
ATOM 1352 O O . PRO A 1 177 ? 18.333 -6.743 -26.587 1.00 79.50 177 PRO A O 1
ATOM 1355 N N . ASN A 1 178 ? 18.569 -6.105 -24.447 1.00 63.94 178 ASN A N 1
ATOM 1356 C CA . ASN A 1 178 ? 19.962 -6.544 -24.282 1.00 63.94 178 ASN A CA 1
ATOM 1357 C C . ASN A 1 178 ? 20.197 -7.347 -22.982 1.00 63.94 178 ASN A C 1
ATOM 1359 O O . ASN A 1 178 ? 21.251 -7.185 -22.359 1.00 63.94 178 ASN A O 1
ATOM 1363 N N . ALA A 1 179 ? 19.206 -8.130 -22.532 1.00 55.03 179 ALA A N 1
ATOM 1364 C CA . ALA A 1 179 ? 19.358 -9.031 -21.381 1.00 55.03 179 ALA A CA 1
ATOM 1365 C C . ALA A 1 179 ? 20.295 -10.211 -21.678 1.00 55.03 179 ALA A C 1
ATOM 1367 O O . ALA A 1 179 ? 20.235 -10.741 -22.812 1.00 55.03 179 ALA A O 1
#

pLDDT: mean 90.8, std 7.01, range [55.03, 98.12]

Organism: NCBI:txid191390

Mean predicted aligned error: 12.04 Å

Secondary structure (DSSP, 8-state):
-EEEE-TTPPPPTT--PPPPEEEE--TT--PPP-----TT--SPPGGG-----HHHHHHHHHHHHTTPEEEEETTEEEEEPPPPPPHHHHHHHHHHHHHHHHHHHHHHTT-SSHHHHHHGGG-SS-HHHHHHHHHHHHHHHHHHHHHHHHHHHHHTTSS----HHHHHHTSPPP--TT-

Foldseek 3Di:
DDWDFDPPDDDDPPDPDGGGTDDDDDPPDDDDDDDDDPVVDPDDPPVPDDDDDPVRVVVLVVLVVVVWDWDQDVNDTDTHHPPDDDLVRLLVLLVVLLLVLLQVVVVVVVANGLVRLLVQCVPDPDVQSVQSNVLSVVLSVQQVVLSVVVSVCVVVVVDPRDPSVVSNVPRDDGDGPPD

Sequence (179 aa):
MISVPDPDWMVPEGSTAKAPMIKAKDPKAKPPLVEVPNPDCNLPPAGQLLEITQAEYQALFAAQAQGKVIQAVEGRPVALDPPPLTWEQVRAGHVTSVQLFLDQTAKKAGYSDLKDAISYADEPAVPKFQADGVAFRTWRSLCWAYCYDQLTAIEQGKRKTPSSSDLVAELPVLVLPNA